Protein AF-A0A7S4HU66-F1 (afdb_monomer_lite)

Radius of gyration: 22.82 Å; chains: 1; bounding box: 42×53×73 Å

Foldseek 3Di:
DAEDEPVVLCVLLPNPDDPDDDDDDDDDDDDDDDDDDDDDDDDDDDDDDPPPPDDPDDPDPVVLVPDLPLLSVLSSVVSLLVVQLVVLVPDDQDPPPPRPARAEEEEEDADDVNLVVSVVVLCVDDPSSVPPVAEDEAEEDPPDDPVRNVVQQDGDDRNHYYYYYYYCVLLDDDQRPRHQEYEYSQKYWDFDQDPVVRDTDTGIDGDDPVSVVSRQVSHQPPHHHYYYD

Sequence (229 aa):
VETRWLEECENMAGGERMDGWNTTFGGPGGGGGRGGGDDEDEFDSDDDDDAAGESAGVELSPRATSRIDDRFITRLVTAIVREQRSRGELSSPSSDGRGRKNGAVLIFLPGKGEIESLARAMYDCPPLMRDRSFVRILKLHSSVSPRDQRQVFLPANPGTIKIVLSTNVAETSVTIPDVSYVIDAGRVKESRYNSSTRIRELVTVWTSRASADQRRGRAGRTGPGVCYR

InterPro domains:
  IPR001650 Helicase, C-terminal domain-like [PF00271] (100-223)
  IPR001650 Helicase, C-terminal domain-like [PS51194] (72-229)
  IPR001650 Helicase, C-terminal domain-like [SM00490] (116-223)
  IPR027417 P-loop containing nucleoside triphosphate hydrolase [G3DSA:3.40.50.300] (61-229)
  IPR027417 P-loop containing nucleoside triphosphate hydrolase [SSF52540] (102-229)

Structure (mmCIF, N/CA/C/O backbone):
data_AF-A0A7S4HU66-F1
#
_entry.id   AF-A0A7S4HU66-F1
#
loop_
_atom_site.group_PDB
_atom_site.id
_atom_site.type_symbol
_atom_site.label_atom_id
_atom_site.label_alt_id
_atom_site.label_comp_id
_atom_site.label_asym_id
_atom_site.label_entity_id
_atom_site.label_seq_id
_atom_site.pdbx_PDB_ins_code
_atom_site.Cartn_x
_atom_site.Cartn_y
_atom_site.Cartn_z
_atom_site.occupancy
_atom_site.B_iso_or_equiv
_atom_site.auth_seq_id
_atom_site.auth_comp_id
_atom_site.auth_asym_id
_atom_site.auth_atom_id
_atom_site.pdbx_PDB_model_num
ATOM 1 N N . VAL A 1 1 ? -16.762 -3.936 -3.738 1.00 76.38 1 VAL A N 1
ATOM 2 C CA . VAL A 1 1 ? -15.704 -2.915 -3.575 1.00 76.38 1 VAL A CA 1
ATOM 3 C C . VAL A 1 1 ? -16.024 -1.765 -4.501 1.00 76.38 1 VAL A C 1
ATOM 5 O O . VAL A 1 1 ? -16.045 -1.981 -5.710 1.00 76.38 1 VAL A O 1
ATOM 8 N N . GLU A 1 2 ? -16.342 -0.606 -3.938 1.00 84.12 2 GLU A N 1
ATOM 9 C CA . GLU A 1 2 ? -16.539 0.638 -4.690 1.00 84.12 2 GLU A CA 1
ATOM 10 C C . GLU A 1 2 ? -15.186 1.088 -5.256 1.00 84.12 2 GLU A C 1
ATOM 12 O O . GLU A 1 2 ? -14.177 0.987 -4.560 1.00 84.12 2 GLU A O 1
ATOM 17 N N . THR A 1 3 ? -15.139 1.512 -6.519 1.00 82.62 3 THR A N 1
ATOM 18 C CA . THR A 1 3 ? -13.910 2.049 -7.127 1.00 82.62 3 THR A CA 1
ATOM 19 C C . THR A 1 3 ? -14.097 3.535 -7.334 1.00 82.62 3 THR A C 1
ATOM 21 O O . THR A 1 3 ? -15.065 3.916 -7.984 1.00 82.62 3 THR A O 1
ATOM 24 N N . ARG A 1 4 ? -13.187 4.332 -6.780 1.00 80.75 4 ARG A N 1
ATOM 25 C CA . ARG A 1 4 ? -13.141 5.778 -6.957 1.00 80.75 4 ARG A CA 1
ATOM 26 C C . ARG A 1 4 ? -11.943 6.151 -7.802 1.00 80.75 4 ARG A C 1
ATOM 28 O O . ARG A 1 4 ? -10.844 5.640 -7.567 1.00 80.75 4 ARG A O 1
ATOM 35 N N . TRP A 1 5 ? -12.178 7.011 -8.778 1.00 77.38 5 TRP A N 1
ATOM 36 C CA . TRP A 1 5 ? -11.158 7.441 -9.728 1.00 77.38 5 TRP A CA 1
ATOM 37 C C . TRP A 1 5 ? -10.527 8.763 -9.294 1.00 77.38 5 TRP A C 1
ATOM 39 O O . TRP A 1 5 ? -11.057 9.464 -8.431 1.00 77.38 5 TRP A O 1
ATOM 49 N N . LEU A 1 6 ? -9.387 9.097 -9.896 1.00 65.50 6 LEU A N 1
ATOM 50 C CA . LEU A 1 6 ? -8.560 10.261 -9.569 1.00 65.50 6 LEU A CA 1
ATOM 51 C C . LEU A 1 6 ? -9.340 11.557 -9.264 1.00 65.50 6 LEU A C 1
ATOM 53 O O . LEU A 1 6 ? -9.063 12.182 -8.247 1.00 65.50 6 LEU A O 1
ATOM 57 N N . GLU A 1 7 ? -10.347 11.924 -10.060 1.00 63.28 7 GLU A N 1
ATOM 58 C CA . GLU A 1 7 ? -11.142 13.150 -9.850 1.00 63.28 7 GLU A CA 1
ATOM 59 C C . GLU A 1 7 ? -11.895 13.151 -8.499 1.00 63.28 7 GLU A C 1
ATOM 61 O O . GLU A 1 7 ? -11.962 14.158 -7.792 1.00 63.28 7 GLU A O 1
ATOM 66 N N . GLU A 1 8 ? -12.426 12.002 -8.077 1.00 59.75 8 GLU A N 1
ATOM 67 C CA . GLU A 1 8 ? -13.088 11.843 -6.776 1.00 59.75 8 GLU A CA 1
ATOM 68 C C . GLU A 1 8 ? -12.069 11.837 -5.627 1.00 59.75 8 GLU A C 1
ATOM 70 O O . GLU A 1 8 ? -12.339 12.347 -4.534 1.00 59.75 8 GLU A O 1
ATOM 75 N N . CYS A 1 9 ? -10.879 11.287 -5.883 1.00 64.44 9 CYS A N 1
ATOM 76 C CA . CYS A 1 9 ? -9.760 11.304 -4.948 1.00 64.44 9 CYS A CA 1
ATOM 77 C C . CYS A 1 9 ? -9.244 12.732 -4.709 1.00 64.44 9 CYS A C 1
ATOM 79 O O . CYS A 1 9 ? -8.965 13.092 -3.566 1.00 64.44 9 CYS A O 1
ATOM 81 N N . GLU A 1 10 ? -9.143 13.555 -5.755 1.00 66.62 10 GLU A N 1
ATOM 82 C CA . GLU A 1 10 ? -8.729 14.963 -5.681 1.00 66.62 10 GLU A CA 1
ATOM 83 C C . GLU A 1 10 ? -9.708 15.798 -4.852 1.00 66.62 10 GLU A C 1
ATOM 85 O O . GLU A 1 10 ? -9.291 16.535 -3.951 1.00 66.62 10 GLU A O 1
ATOM 90 N N . ASN A 1 11 ? -11.011 15.615 -5.078 1.00 66.69 11 ASN A N 1
ATOM 91 C CA . ASN A 1 11 ? -12.054 16.260 -4.284 1.00 66.69 11 ASN A CA 1
ATOM 92 C C . ASN A 1 11 ? -11.942 15.888 -2.797 1.00 66.69 11 ASN A C 1
ATOM 94 O O . ASN A 1 11 ? -11.979 16.762 -1.929 1.00 66.69 11 ASN A O 1
ATOM 98 N N . MET A 1 12 ? -11.717 14.607 -2.489 1.00 62.12 12 MET A N 1
ATOM 99 C CA . MET A 1 12 ? -11.517 14.138 -1.112 1.00 62.12 12 MET A CA 1
ATOM 100 C C . MET A 1 12 ? -10.198 14.637 -0.493 1.00 62.12 12 MET A C 1
ATOM 102 O O . MET A 1 12 ? -10.137 14.914 0.706 1.00 62.12 12 MET A O 1
ATOM 106 N N . ALA A 1 13 ? -9.138 14.771 -1.291 1.00 61.72 13 ALA A N 1
ATOM 107 C CA . ALA A 1 13 ? -7.831 15.243 -0.843 1.00 61.72 13 ALA A CA 1
ATOM 108 C C . ALA A 1 13 ? -7.775 16.769 -0.628 1.00 61.72 13 ALA A C 1
ATOM 110 O O . ALA A 1 13 ? -6.765 17.267 -0.117 1.00 61.72 13 ALA A O 1
ATOM 111 N N . GLY A 1 14 ? -8.830 17.517 -0.976 1.00 57.47 14 GLY A N 1
ATOM 112 C CA . GLY A 1 14 ? -8.943 18.963 -0.766 1.00 57.47 14 GLY A CA 1
ATOM 113 C C . GLY A 1 14 ? -8.709 19.826 -2.011 1.00 57.47 14 GLY A C 1
ATOM 114 O O . GLY A 1 14 ? -8.221 20.942 -1.863 1.00 57.47 14 GLY A O 1
ATOM 115 N N . GLY A 1 15 ? -9.015 19.320 -3.211 1.00 42.84 15 GLY A N 1
ATOM 116 C CA . GLY A 1 15 ? -9.386 20.131 -4.381 1.00 42.84 15 GLY A CA 1
ATOM 117 C C . GLY A 1 15 ? -8.299 20.958 -5.079 1.00 42.84 15 GLY A C 1
ATOM 118 O O . GLY A 1 15 ? -8.638 21.777 -5.930 1.00 42.84 15 GLY A O 1
ATOM 119 N N . GLU A 1 16 ? -7.011 20.779 -4.775 1.00 46.53 16 GLU A N 1
ATOM 120 C CA . GLU A 1 16 ? -5.958 21.374 -5.614 1.00 46.53 16 GLU A CA 1
ATOM 121 C C . GLU A 1 16 ? -5.816 20.529 -6.882 1.00 46.53 16 GLU A C 1
ATOM 123 O O . GLU A 1 16 ? -5.197 19.466 -6.861 1.00 46.53 16 GLU A O 1
ATOM 128 N N . ARG A 1 17 ? -6.445 21.002 -7.962 1.00 42.81 17 ARG A N 1
ATOM 129 C CA . ARG A 1 17 ? -6.346 20.444 -9.312 1.00 42.81 17 ARG A CA 1
ATOM 130 C C . ARG A 1 17 ? -4.868 20.346 -9.693 1.00 42.81 17 ARG A C 1
ATOM 132 O O . ARG A 1 17 ? -4.162 21.353 -9.670 1.00 42.81 17 ARG A O 1
ATOM 139 N N . MET A 1 18 ? -4.390 19.146 -10.005 1.00 46.00 18 MET A N 1
ATOM 140 C CA . MET A 1 18 ? -3.040 18.978 -10.533 1.00 46.00 18 MET A CA 1
ATOM 141 C C . MET A 1 18 ? -3.014 19.417 -11.993 1.00 46.00 18 MET A C 1
ATOM 143 O O . MET A 1 18 ? -3.646 18.797 -12.849 1.00 46.00 18 MET A O 1
ATOM 147 N N . ASP A 1 19 ? -2.260 20.468 -12.299 1.00 37.94 19 ASP A N 1
ATOM 148 C CA . ASP A 1 19 ? -2.010 20.855 -13.683 1.00 37.94 19 ASP A CA 1
ATOM 149 C C . ASP A 1 19 ? -1.308 19.696 -14.422 1.00 37.94 19 ASP A C 1
ATOM 151 O O . ASP A 1 19 ? -0.202 19.291 -14.059 1.00 37.94 19 ASP A O 1
ATOM 155 N N . GLY A 1 20 ? -1.948 19.142 -15.461 1.00 41.50 20 GLY A N 1
ATOM 156 C CA . GLY A 1 20 ? -1.304 18.227 -16.418 1.00 41.50 20 GLY A CA 1
ATOM 157 C C . GLY A 1 20 ? -1.858 16.802 -16.538 1.00 41.50 20 GLY A C 1
ATOM 158 O O . GLY A 1 20 ? -1.340 16.035 -17.351 1.00 41.50 20 GLY A O 1
ATOM 159 N N . TRP A 1 21 ? -2.911 16.429 -15.808 1.00 37.94 21 TRP A N 1
ATOM 160 C CA . TRP A 1 21 ? -3.588 15.138 -15.993 1.00 37.94 21 TRP A CA 1
ATOM 161 C C . TRP A 1 21 ? -4.789 15.296 -16.930 1.00 37.94 21 TRP A C 1
ATOM 163 O O . TRP A 1 21 ? -5.890 15.617 -16.498 1.00 37.94 21 TRP A O 1
ATOM 173 N N . ASN A 1 22 ? -4.583 15.104 -18.237 1.00 33.19 22 ASN A N 1
ATOM 174 C CA . ASN A 1 22 ? -5.695 15.098 -19.188 1.00 33.19 22 ASN A CA 1
ATOM 175 C C . ASN A 1 22 ? -6.375 13.720 -19.166 1.00 33.19 22 ASN A C 1
ATOM 177 O O . ASN A 1 22 ? -5.795 12.719 -19.595 1.00 33.19 22 ASN A O 1
ATOM 181 N N . THR A 1 23 ? -7.602 13.672 -18.653 1.00 37.62 23 THR A N 1
ATOM 182 C CA . THR A 1 23 ? -8.505 12.526 -18.734 1.00 37.62 23 THR A CA 1
ATOM 183 C C . THR A 1 23 ? -8.984 12.376 -20.174 1.00 37.62 23 THR A C 1
ATOM 185 O O . THR A 1 23 ? -9.879 13.067 -20.651 1.00 37.62 23 THR A O 1
ATOM 188 N N . THR A 1 24 ? -8.374 11.469 -20.931 1.00 32.47 24 THR A N 1
ATOM 189 C CA . THR A 1 24 ? -8.970 11.025 -22.195 1.00 32.47 24 THR A CA 1
ATOM 190 C C . THR A 1 24 ? -8.759 9.531 -22.360 1.00 32.47 24 THR A C 1
ATOM 192 O O . THR A 1 24 ? -7.810 9.078 -22.987 1.00 32.47 24 THR A O 1
ATOM 195 N N . PHE A 1 25 ? -9.677 8.756 -21.786 1.00 33.03 25 PHE A N 1
ATOM 196 C CA . PHE A 1 25 ? -9.948 7.395 -22.234 1.00 33.03 25 PHE A CA 1
ATOM 197 C C . PHE A 1 25 ? -11.398 7.341 -22.711 1.00 33.03 25 PHE A C 1
ATOM 199 O O . PHE A 1 25 ? -12.317 7.055 -21.948 1.00 33.03 25 PHE A O 1
ATOM 206 N N . GLY A 1 26 ? -11.590 7.653 -23.994 1.00 32.22 26 GLY A N 1
ATOM 207 C CA . GLY A 1 26 ? -12.759 7.202 -24.737 1.00 32.22 26 GLY A CA 1
ATOM 208 C C . GLY A 1 26 ? -12.614 5.702 -24.989 1.00 32.22 26 GLY A C 1
ATOM 209 O O . GLY A 1 26 ? -11.608 5.262 -25.543 1.00 32.22 26 GLY A O 1
ATOM 210 N N . GLY A 1 27 ? -13.582 4.910 -24.532 1.00 30.94 27 GLY A N 1
ATOM 211 C CA . GLY A 1 27 ? -13.667 3.492 -24.883 1.00 30.94 27 GLY A CA 1
ATOM 212 C C . GLY A 1 27 ? -14.009 3.314 -26.369 1.00 30.94 27 GLY A C 1
ATOM 213 O O . GLY A 1 27 ? -14.704 4.163 -26.931 1.00 30.94 27 GLY A O 1
ATOM 214 N N . PRO A 1 28 ? -13.562 2.232 -27.027 1.00 37.94 28 PRO A N 1
ATOM 215 C CA . PRO A 1 28 ? -13.967 1.962 -28.397 1.00 37.94 28 PRO A CA 1
ATOM 216 C C . PRO A 1 28 ? -15.421 1.469 -28.408 1.00 37.94 28 PRO A C 1
ATOM 218 O O . PRO A 1 28 ? -15.745 0.409 -27.871 1.00 37.94 28 PRO A O 1
ATOM 221 N N . GLY A 1 29 ? -16.299 2.279 -29.003 1.00 32.03 29 GLY A N 1
ATOM 222 C CA . GLY A 1 29 ? -17.649 1.885 -29.387 1.00 32.03 29 GLY A CA 1
ATOM 223 C C . GLY A 1 29 ? -17.605 0.850 -30.511 1.00 32.03 29 GLY A C 1
ATOM 224 O O . GLY A 1 29 ? -16.803 0.956 -31.436 1.00 32.03 29 GLY A O 1
ATOM 225 N N . GLY A 1 30 ? -18.454 -0.169 -30.391 1.00 32.72 30 GLY A N 1
ATOM 226 C CA . GLY A 1 30 ? -18.578 -1.250 -31.359 1.00 32.72 30 GLY A CA 1
ATOM 227 C C . GLY A 1 30 ? -19.231 -0.823 -32.675 1.00 32.72 30 GLY A C 1
ATOM 228 O O . GLY A 1 30 ? -20.092 0.053 -32.713 1.00 32.72 30 GLY A O 1
ATOM 229 N N . GLY A 1 31 ? -18.848 -1.516 -33.743 1.00 30.42 31 GLY A N 1
ATOM 230 C CA . GLY A 1 31 ? -19.496 -1.504 -35.051 1.00 30.42 31 GLY A CA 1
ATOM 231 C C . GLY A 1 31 ? -19.147 -2.802 -35.777 1.00 30.42 31 GLY A C 1
ATOM 232 O O . GLY A 1 31 ? -17.973 -3.134 -35.903 1.00 30.42 31 GLY A O 1
ATOM 233 N N . GLY A 1 32 ? -20.167 -3.579 -36.147 1.00 29.69 32 GLY A N 1
ATOM 234 C CA . GLY A 1 32 ? -20.033 -4.926 -36.705 1.00 29.69 32 GLY A CA 1
ATOM 235 C C . GLY A 1 32 ? -19.702 -4.989 -38.200 1.00 29.69 32 GLY A C 1
ATOM 236 O O . GLY A 1 32 ? -19.725 -3.986 -38.906 1.00 29.69 32 GLY A O 1
ATOM 237 N N . GLY A 1 33 ? -19.471 -6.212 -38.682 1.00 30.08 33 GLY A N 1
ATOM 238 C CA . GLY A 1 33 ? -19.341 -6.544 -40.102 1.00 30.08 33 GLY A CA 1
ATOM 239 C C . GLY A 1 33 ? -19.201 -8.055 -40.308 1.00 30.08 33 GLY A C 1
ATOM 240 O O . GLY A 1 33 ? -18.358 -8.686 -39.686 1.00 30.08 33 GLY A O 1
ATOM 241 N N . ARG A 1 34 ? -20.086 -8.623 -41.132 1.00 33.09 34 ARG A N 1
ATOM 242 C CA . ARG A 1 34 ? -20.219 -10.042 -41.514 1.00 33.09 34 ARG A CA 1
ATOM 243 C C . ARG A 1 34 ? -19.191 -10.453 -42.583 1.00 33.09 34 ARG A C 1
ATOM 245 O O . ARG A 1 34 ? -18.781 -9.598 -43.358 1.00 33.09 34 ARG A O 1
ATOM 252 N N . GLY A 1 35 ? -18.960 -11.760 -42.748 1.00 30.89 35 GLY A N 1
ATOM 253 C CA . GLY A 1 35 ? -18.479 -12.352 -44.008 1.00 30.89 35 GLY A CA 1
ATOM 254 C C . GLY A 1 35 ? -17.891 -13.751 -43.822 1.00 30.89 35 GLY A C 1
ATOM 255 O O . GLY A 1 35 ? -16.890 -13.879 -43.133 1.00 30.89 35 GLY A O 1
ATOM 256 N N . GLY A 1 36 ? -18.543 -14.774 -44.383 1.00 30.19 36 GLY A N 1
ATOM 257 C CA . GLY A 1 36 ? -18.084 -16.168 -44.384 1.00 30.19 36 GLY A CA 1
ATOM 258 C C . GLY A 1 36 ? -17.264 -16.543 -45.621 1.00 30.19 36 GLY A C 1
ATOM 259 O O . GLY A 1 36 ? -17.095 -15.721 -46.521 1.00 30.19 36 GLY A O 1
ATOM 260 N N . GLY A 1 37 ? -16.817 -17.799 -45.651 1.00 31.88 37 GLY A N 1
ATOM 261 C CA . GLY A 1 37 ? -16.158 -18.455 -46.780 1.00 31.88 37 GLY A CA 1
ATOM 262 C C . GLY A 1 37 ? -15.346 -19.656 -46.300 1.00 31.88 37 GLY A C 1
ATOM 263 O O . GLY A 1 37 ? -14.318 -19.464 -45.657 1.00 31.88 37 GLY A O 1
ATOM 264 N N . ASP A 1 38 ? -15.867 -20.852 -46.566 1.00 36.72 38 ASP A N 1
ATOM 265 C CA . ASP A 1 38 ? -15.193 -22.148 -46.453 1.00 36.72 38 ASP A CA 1
ATOM 266 C C . ASP A 1 38 ? -14.157 -22.302 -47.580 1.00 36.72 38 ASP A C 1
ATOM 268 O O . ASP A 1 38 ? -14.406 -21.797 -48.671 1.00 36.72 38 ASP A O 1
ATOM 272 N N . ASP A 1 39 ? -13.050 -23.007 -47.326 1.00 37.75 39 ASP A N 1
ATOM 273 C CA . ASP A 1 39 ? -12.338 -23.857 -48.297 1.00 37.75 39 ASP A CA 1
ATOM 274 C C . ASP A 1 39 ? -11.367 -24.781 -47.530 1.00 37.75 39 ASP A C 1
ATOM 276 O O . ASP A 1 39 ? -10.699 -24.363 -46.579 1.00 37.75 39 ASP A O 1
ATOM 280 N N . GLU A 1 40 ? -11.378 -26.057 -47.915 1.00 41.78 40 GLU A N 1
ATOM 281 C CA . GLU A 1 40 ? -10.676 -27.198 -47.315 1.00 41.78 40 GLU A CA 1
ATOM 282 C C . GLU A 1 40 ? -9.279 -27.441 -47.937 1.00 41.78 40 GLU A C 1
ATOM 284 O O . GLU A 1 40 ? -8.963 -26.919 -49.006 1.00 41.78 40 GLU A O 1
ATOM 289 N N . ASP A 1 41 ? -8.525 -28.315 -47.252 1.00 35.06 41 ASP A N 1
ATOM 290 C CA . ASP A 1 41 ? -7.368 -29.129 -47.683 1.00 35.06 41 ASP A CA 1
ATOM 291 C C . ASP A 1 41 ? -6.024 -28.429 -47.977 1.00 35.06 41 ASP A C 1
ATOM 293 O O . ASP A 1 41 ? -5.967 -27.324 -48.500 1.00 35.06 41 ASP A O 1
ATOM 297 N N . GLU A 1 42 ? -4.831 -29.004 -47.811 1.00 41.00 42 GLU A N 1
ATOM 298 C CA . GLU A 1 42 ? -4.194 -30.127 -47.092 1.00 41.00 42 GLU A CA 1
ATOM 299 C C . GLU A 1 42 ? -2.734 -30.084 -47.633 1.00 41.00 42 GLU A C 1
ATOM 301 O O . GLU A 1 42 ? -2.580 -29.932 -48.844 1.00 41.00 42 GLU A O 1
ATOM 306 N N . PHE A 1 43 ? -1.680 -30.106 -46.793 1.00 31.30 43 PHE A N 1
ATOM 307 C CA . PHE A 1 43 ? -0.427 -30.902 -46.933 1.00 31.30 43 PHE A CA 1
ATOM 308 C C . PHE A 1 43 ? 0.752 -30.390 -46.066 1.00 31.30 43 PHE A C 1
ATOM 310 O O . PHE A 1 43 ? 0.970 -29.188 -45.918 1.00 31.30 43 PHE A O 1
ATOM 317 N N . ASP A 1 44 ? 1.511 -31.359 -45.543 1.00 38.25 44 ASP A N 1
ATOM 318 C CA . ASP A 1 44 ? 2.717 -31.310 -44.697 1.00 38.25 44 ASP A CA 1
ATOM 319 C C . ASP A 1 44 ? 3.924 -30.543 -45.272 1.00 38.25 44 ASP A C 1
ATOM 321 O O . ASP A 1 44 ? 4.207 -30.650 -46.464 1.00 38.25 44 ASP A O 1
ATOM 325 N N . SER A 1 45 ? 4.729 -29.928 -44.388 1.00 37.72 45 SER A N 1
ATOM 326 C CA . SER A 1 45 ? 6.115 -30.365 -44.091 1.00 37.72 45 SER A CA 1
ATOM 327 C C . SER A 1 45 ? 6.859 -29.375 -43.183 1.00 37.72 45 SER A C 1
ATOM 329 O O . SER A 1 45 ? 6.758 -28.163 -43.368 1.00 37.72 45 SER A O 1
ATOM 331 N N . ASP A 1 46 ? 7.621 -29.928 -42.238 1.00 44.19 46 ASP A N 1
ATOM 332 C CA . ASP A 1 46 ? 8.573 -29.267 -41.339 1.00 44.19 46 ASP A CA 1
ATOM 333 C C . ASP A 1 46 ? 9.532 -28.299 -42.058 1.00 44.19 46 ASP A C 1
ATOM 335 O O . ASP A 1 46 ? 10.071 -28.651 -43.103 1.00 44.19 46 ASP A O 1
ATOM 339 N N . ASP A 1 47 ? 9.795 -27.132 -41.457 1.00 40.75 47 ASP A N 1
ATOM 340 C CA . ASP A 1 47 ? 11.137 -26.536 -41.388 1.00 40.75 47 ASP A CA 1
ATOM 341 C C . ASP A 1 47 ? 11.164 -25.372 -40.374 1.00 40.75 47 ASP A C 1
ATOM 343 O O . ASP A 1 47 ? 10.303 -24.488 -40.358 1.00 40.75 47 ASP A O 1
ATOM 347 N N . ASP A 1 48 ? 12.164 -25.431 -39.492 1.00 48.38 48 ASP A N 1
ATOM 348 C CA . ASP A 1 48 ? 12.551 -24.412 -38.520 1.00 48.38 48 ASP A CA 1
ATOM 349 C C . ASP A 1 48 ? 12.894 -23.085 -39.216 1.00 48.38 48 ASP A C 1
ATOM 351 O O . ASP A 1 48 ? 13.802 -23.045 -40.040 1.00 48.38 48 ASP A O 1
ATOM 355 N N . ASP A 1 49 ? 12.257 -21.981 -38.815 1.00 39.47 49 ASP A N 1
ATOM 356 C CA . ASP A 1 49 ? 12.858 -20.646 -38.918 1.00 39.47 49 ASP A CA 1
ATOM 357 C C . ASP A 1 49 ? 12.189 -19.674 -37.929 1.00 39.47 49 ASP A C 1
ATOM 359 O O . ASP A 1 49 ? 11.124 -19.093 -38.163 1.00 39.47 49 ASP A O 1
ATOM 363 N N . ASP A 1 50 ? 12.850 -19.495 -36.781 1.00 39.34 50 ASP A N 1
ATOM 364 C CA . ASP A 1 50 ? 12.587 -18.447 -35.793 1.00 39.34 50 ASP A CA 1
ATOM 365 C C . ASP A 1 50 ? 12.828 -17.060 -36.423 1.00 39.34 50 ASP A C 1
ATOM 367 O O . ASP A 1 50 ? 13.885 -16.437 -36.277 1.00 39.34 50 ASP A O 1
ATOM 371 N N . ALA A 1 51 ? 11.816 -16.536 -37.115 1.00 34.81 51 ALA A N 1
ATOM 372 C CA . ALA A 1 51 ? 11.778 -15.156 -37.582 1.00 34.81 51 ALA A CA 1
ATOM 373 C C . ALA A 1 51 ? 11.556 -14.202 -36.393 1.00 34.81 51 ALA A C 1
ATOM 375 O O . ALA A 1 51 ? 10.455 -13.711 -36.126 1.00 34.81 51 ALA A O 1
ATOM 376 N N . ALA A 1 52 ? 12.635 -13.931 -35.658 1.00 36.50 52 ALA A N 1
ATOM 377 C CA . ALA A 1 52 ? 12.712 -12.885 -34.651 1.00 36.50 52 ALA A CA 1
ATOM 378 C C . ALA A 1 52 ? 12.551 -11.505 -35.313 1.00 36.50 52 ALA A C 1
ATOM 380 O O . ALA A 1 52 ? 13.518 -10.887 -35.758 1.00 36.50 52 ALA A O 1
ATOM 381 N N . GLY A 1 53 ? 11.311 -11.017 -35.370 1.00 33.03 53 GLY A N 1
ATOM 382 C CA . GLY A 1 53 ? 11.001 -9.647 -35.762 1.00 33.03 53 GLY A CA 1
ATOM 383 C C . GLY A 1 53 ? 11.755 -8.640 -34.890 1.00 33.03 53 GLY A C 1
ATOM 384 O O . GLY A 1 53 ? 11.674 -8.666 -33.659 1.00 33.03 53 GLY A O 1
ATOM 385 N N . GLU A 1 54 ? 12.498 -7.750 -35.545 1.00 42.03 54 GLU A N 1
ATOM 386 C CA . GLU A 1 54 ? 13.225 -6.640 -34.938 1.00 42.03 54 GLU A CA 1
ATOM 387 C C . GLU A 1 54 ? 12.284 -5.751 -34.110 1.00 42.03 54 GLU A C 1
ATOM 389 O O . GLU A 1 54 ? 11.473 -4.998 -34.648 1.00 42.03 54 GLU A O 1
ATOM 394 N N . SER A 1 55 ? 12.422 -5.771 -32.783 1.00 35.47 55 SER A N 1
ATOM 395 C CA . SER A 1 55 ? 11.911 -4.693 -31.936 1.00 35.47 55 SER A CA 1
ATOM 396 C C . SER A 1 55 ? 13.089 -3.892 -31.398 1.00 35.47 55 SER A C 1
ATOM 398 O O . SER A 1 55 ? 13.787 -4.325 -30.476 1.00 35.47 55 SER A O 1
ATOM 400 N N . ALA A 1 56 ? 13.311 -2.729 -32.011 1.00 34.94 56 ALA A N 1
ATOM 401 C CA . ALA A 1 56 ? 14.237 -1.699 -31.565 1.00 34.94 56 ALA A CA 1
ATOM 402 C C . ALA A 1 56 ? 14.154 -1.490 -30.042 1.00 34.94 56 ALA A C 1
ATOM 404 O O . ALA A 1 56 ? 13.068 -1.503 -29.461 1.00 34.94 56 ALA A O 1
ATOM 405 N N . GLY A 1 57 ? 15.311 -1.298 -29.401 1.00 38.53 57 GLY A N 1
ATOM 406 C CA . GLY A 1 57 ? 15.399 -1.035 -27.966 1.00 38.53 57 GLY A CA 1
ATOM 407 C C . GLY A 1 57 ? 14.523 0.157 -27.593 1.00 38.53 57 GLY A C 1
ATOM 408 O O . GLY A 1 57 ? 14.803 1.285 -27.991 1.00 38.53 57 GLY A O 1
ATOM 409 N N . VAL A 1 58 ? 13.442 -0.100 -26.857 1.00 40.03 58 VAL A N 1
ATOM 410 C CA . VAL A 1 58 ? 12.525 0.954 -26.428 1.00 40.03 58 VAL A CA 1
ATOM 411 C C . VAL A 1 58 ? 13.150 1.656 -25.231 1.00 40.03 58 VAL A C 1
ATOM 413 O O . VAL A 1 58 ? 13.002 1.223 -24.091 1.00 40.03 58 VAL A O 1
ATOM 416 N N . GLU A 1 59 ? 13.843 2.759 -25.497 1.00 37.31 59 GLU A N 1
ATOM 417 C CA . GLU A 1 59 ? 14.164 3.746 -24.475 1.00 37.31 59 GLU A CA 1
ATOM 418 C C . GLU A 1 59 ? 12.846 4.195 -23.821 1.00 37.31 59 GLU A C 1
ATOM 420 O O . GLU A 1 59 ? 11.915 4.662 -24.489 1.00 37.31 59 GLU A O 1
ATOM 425 N N . LEU A 1 60 ? 12.713 3.962 -22.512 1.00 42.16 60 LEU A N 1
ATOM 426 C CA . LEU A 1 60 ? 11.486 4.284 -21.792 1.00 42.16 60 LEU A CA 1
ATOM 427 C C . LEU A 1 60 ? 11.193 5.777 -21.921 1.00 42.16 60 LEU A C 1
ATOM 429 O O . LEU A 1 60 ? 11.984 6.617 -21.494 1.00 42.16 60 LEU A O 1
ATOM 433 N N . SER A 1 61 ? 10.014 6.108 -22.452 1.00 36.09 61 SER A N 1
ATOM 434 C CA . SER A 1 61 ? 9.597 7.506 -22.539 1.00 36.09 61 SER A CA 1
ATOM 435 C C . SER A 1 61 ? 9.615 8.165 -21.145 1.00 36.09 61 SER A C 1
ATOM 437 O O . SER A 1 61 ? 9.215 7.524 -20.164 1.00 36.09 61 SER A O 1
ATOM 439 N N . PRO A 1 62 ? 9.943 9.465 -21.041 1.00 37.84 62 PRO A N 1
ATOM 440 C CA . PRO A 1 62 ? 9.873 10.238 -19.793 1.00 37.84 62 PRO A CA 1
ATOM 441 C C . PRO A 1 62 ? 8.521 10.154 -19.044 1.00 37.84 62 PRO A C 1
ATOM 443 O O . PRO A 1 62 ? 8.419 10.505 -17.866 1.00 37.84 62 PRO A O 1
ATOM 446 N N . ARG A 1 63 ? 7.466 9.661 -19.710 1.00 40.25 63 ARG A N 1
ATOM 447 C CA . ARG A 1 63 ? 6.120 9.425 -19.167 1.00 40.25 63 ARG A CA 1
ATOM 448 C C . ARG A 1 63 ? 5.978 8.097 -18.409 1.00 40.25 63 ARG A C 1
ATOM 450 O O . ARG A 1 63 ? 5.182 8.038 -17.475 1.00 40.25 63 ARG A O 1
ATOM 457 N N . ALA A 1 64 ? 6.762 7.064 -18.732 1.00 38.22 64 ALA A N 1
ATOM 458 C CA . ALA A 1 64 ? 6.850 5.832 -17.931 1.00 38.22 64 ALA A CA 1
ATOM 459 C C . ALA A 1 64 ? 7.551 6.080 -16.577 1.00 38.22 64 ALA A C 1
ATOM 461 O O . ALA A 1 64 ? 7.314 5.376 -15.595 1.00 38.22 64 ALA A O 1
ATOM 462 N N . THR A 1 65 ? 8.359 7.141 -16.518 1.00 45.19 65 THR A N 1
ATOM 463 C CA . THR A 1 65 ? 9.045 7.661 -15.329 1.00 45.19 65 THR A CA 1
ATOM 464 C C . THR A 1 65 ? 8.298 8.786 -14.613 1.00 45.19 65 THR A C 1
ATOM 466 O O . THR A 1 65 ? 8.870 9.374 -13.694 1.00 45.19 65 THR A O 1
ATOM 469 N N . SER A 1 66 ? 7.052 9.121 -14.996 1.00 55.34 66 SER A N 1
ATOM 470 C CA . SER A 1 66 ? 6.288 10.138 -14.256 1.00 55.34 66 SER A CA 1
ATOM 471 C C . SER A 1 66 ? 6.283 9.734 -12.780 1.00 55.34 66 SER A C 1
ATOM 473 O O . SER A 1 66 ? 5.940 8.600 -12.443 1.00 55.34 66 SER A O 1
ATOM 475 N N . ARG A 1 67 ? 6.758 10.606 -11.889 1.00 67.00 67 ARG A N 1
ATOM 476 C CA . ARG A 1 67 ? 6.861 10.252 -10.471 1.00 67.00 67 ARG A CA 1
ATOM 477 C C . ARG A 1 67 ? 5.467 9.968 -9.926 1.00 67.00 67 ARG A C 1
ATOM 479 O O . ARG A 1 67 ? 4.504 10.638 -10.290 1.00 67.00 67 ARG A O 1
ATOM 486 N N . ILE A 1 68 ? 5.370 8.947 -9.083 1.00 81.50 68 ILE A N 1
ATOM 487 C CA . ILE A 1 68 ? 4.209 8.795 -8.211 1.00 81.50 68 ILE A CA 1
ATOM 488 C C . ILE A 1 68 ? 4.185 10.021 -7.301 1.00 81.50 68 ILE A C 1
ATOM 490 O O . ILE A 1 68 ? 5.222 10.397 -6.753 1.00 81.50 68 ILE A O 1
ATOM 494 N N . ASP A 1 69 ? 3.028 10.669 -7.189 1.00 85.25 69 ASP A N 1
ATOM 495 C CA . ASP A 1 69 ? 2.896 11.854 -6.353 1.00 85.25 69 ASP A CA 1
ATOM 496 C C . ASP A 1 69 ? 2.676 11.452 -4.888 1.00 85.25 69 ASP A C 1
ATOM 498 O O . ASP A 1 69 ? 1.559 11.187 -4.430 1.00 85.25 69 ASP A O 1
ATOM 502 N N . ASP A 1 70 ? 3.779 11.410 -4.142 1.00 87.94 70 ASP A N 1
ATOM 503 C CA . ASP A 1 70 ? 3.768 11.077 -2.719 1.00 87.94 70 ASP A CA 1
ATOM 504 C C . ASP A 1 70 ? 2.942 12.076 -1.894 1.00 87.94 70 ASP A C 1
ATOM 506 O O . ASP A 1 70 ? 2.340 11.694 -0.884 1.00 87.94 70 ASP A O 1
ATOM 510 N N . ARG A 1 71 ? 2.872 13.352 -2.307 1.00 85.62 71 ARG A N 1
ATOM 511 C CA . ARG A 1 71 ? 2.113 14.393 -1.598 1.00 85.62 71 ARG A CA 1
ATOM 512 C C . ARG A 1 71 ? 0.618 14.132 -1.733 1.00 85.62 71 ARG A C 1
ATOM 514 O O . ARG A 1 71 ? -0.102 14.207 -0.735 1.00 85.62 71 ARG A O 1
ATOM 521 N N . PHE A 1 72 ? 0.158 13.787 -2.929 1.00 86.06 72 PHE A N 1
ATOM 522 C CA . PHE A 1 72 ? -1.229 13.415 -3.177 1.00 86.06 72 PHE A CA 1
ATOM 523 C C . PHE A 1 72 ? -1.634 12.164 -2.407 1.00 86.06 72 PHE A C 1
ATOM 525 O O . PHE A 1 72 ? -2.606 12.207 -1.651 1.00 86.06 72 PHE A O 1
ATOM 532 N N . ILE A 1 73 ? -0.853 11.083 -2.509 1.00 90.12 73 ILE A N 1
ATOM 533 C CA . ILE A 1 73 ? -1.157 9.848 -1.776 1.00 90.12 73 ILE A CA 1
ATOM 534 C C . ILE A 1 73 ? -1.171 10.122 -0.266 1.00 90.12 73 ILE A C 1
ATOM 536 O O . ILE A 1 73 ? -2.078 9.674 0.434 1.00 90.12 73 ILE A O 1
ATOM 540 N N . THR A 1 74 ? -0.235 10.921 0.251 1.00 90.69 74 THR A N 1
ATOM 541 C CA . THR A 1 74 ? -0.214 11.302 1.673 1.00 90.69 74 THR A CA 1
ATOM 542 C C . THR A 1 74 ? -1.472 12.074 2.086 1.00 90.69 74 THR A C 1
ATOM 544 O O . THR A 1 74 ? -2.036 11.790 3.148 1.00 90.69 74 THR A O 1
ATOM 547 N N . ARG A 1 75 ? -1.960 13.015 1.264 1.00 88.62 75 ARG A N 1
ATOM 548 C CA . ARG A 1 75 ? -3.218 13.744 1.521 1.00 88.62 75 ARG A CA 1
ATOM 549 C C . ARG A 1 75 ? -4.424 12.810 1.516 1.00 88.62 75 ARG A C 1
ATOM 551 O O . ARG A 1 75 ? -5.220 12.870 2.451 1.00 88.62 75 ARG A O 1
ATOM 558 N N . LEU A 1 76 ? -4.523 11.928 0.522 1.00 89.50 76 LEU A N 1
ATOM 559 C CA . LEU A 1 76 ? -5.611 10.956 0.407 1.00 89.50 76 LEU A CA 1
ATOM 560 C C . LEU A 1 76 ? -5.656 10.023 1.623 1.00 89.50 76 LEU A C 1
ATOM 562 O O . LEU A 1 76 ? -6.694 9.867 2.261 1.00 89.50 76 LEU A O 1
ATOM 566 N N . VAL A 1 77 ? -4.511 9.463 2.015 1.00 91.69 77 VAL A N 1
ATOM 567 C CA . VAL A 1 77 ? -4.426 8.593 3.196 1.00 91.69 77 VAL A CA 1
ATOM 568 C C . VAL A 1 77 ? -4.750 9.376 4.466 1.00 91.69 77 VAL A C 1
ATOM 570 O O . VAL A 1 77 ? -5.453 8.864 5.333 1.00 91.69 77 VAL A O 1
ATOM 573 N N . THR A 1 78 ? -4.313 10.634 4.575 1.00 89.81 78 THR A N 1
ATOM 574 C CA . THR A 1 78 ? -4.670 11.495 5.714 1.00 89.81 78 THR A CA 1
ATOM 575 C C . THR A 1 78 ? -6.181 11.709 5.795 1.00 89.81 78 THR A C 1
ATOM 577 O O . THR A 1 78 ? -6.738 11.652 6.891 1.00 89.81 78 THR A O 1
ATOM 580 N N . ALA A 1 79 ? -6.854 11.937 4.664 1.00 88.56 79 ALA A N 1
ATOM 581 C CA . ALA A 1 79 ? -8.306 12.089 4.615 1.00 88.56 79 ALA A CA 1
ATOM 582 C C . ALA A 1 79 ? -9.018 10.811 5.087 1.00 88.56 79 ALA A C 1
ATOM 584 O O . ALA A 1 79 ? -9.868 10.886 5.975 1.00 88.56 79 ALA A O 1
ATOM 585 N N . ILE A 1 80 ? -8.587 9.641 4.601 1.00 89.44 80 ILE A N 1
ATOM 586 C CA . ILE A 1 80 ? -9.110 8.334 5.034 1.00 89.44 80 ILE A CA 1
ATOM 587 C C . ILE A 1 80 ? -8.923 8.143 6.548 1.00 89.44 80 ILE A C 1
ATOM 589 O O . ILE A 1 80 ? -9.852 7.752 7.250 1.00 89.44 80 ILE A O 1
ATOM 593 N N . VAL A 1 81 ? -7.732 8.439 7.077 1.00 89.12 81 VAL A N 1
ATOM 594 C CA . VAL A 1 81 ? -7.421 8.295 8.511 1.00 89.12 81 VAL A CA 1
ATOM 595 C C . VAL A 1 81 ? -8.278 9.239 9.364 1.00 89.12 81 VAL A C 1
ATOM 597 O O . VAL A 1 81 ? -8.778 8.831 10.413 1.00 89.12 81 VAL A O 1
ATOM 600 N N . ARG A 1 82 ? -8.493 10.485 8.918 1.00 87.31 82 ARG A N 1
ATOM 601 C CA . ARG A 1 82 ? -9.369 11.460 9.595 1.00 87.31 82 ARG A CA 1
ATOM 602 C C . ARG A 1 82 ? -10.822 11.002 9.627 1.00 87.31 82 ARG A C 1
ATOM 604 O O . ARG A 1 82 ? -11.454 11.081 10.675 1.00 87.31 82 ARG A O 1
ATOM 611 N N . GLU A 1 83 ? -11.329 10.506 8.503 1.00 85.06 83 GLU A N 1
ATOM 612 C CA . GLU A 1 83 ? -12.694 9.993 8.400 1.00 85.06 83 GLU A CA 1
ATOM 613 C C . GLU A 1 83 ? -12.911 8.773 9.306 1.00 85.06 83 GLU A C 1
ATOM 615 O O . GLU A 1 83 ? -13.925 8.665 9.992 1.00 85.06 83 GLU A O 1
ATOM 620 N N . GLN A 1 84 ? -11.947 7.853 9.353 1.00 84.88 84 GLN A N 1
ATOM 621 C CA . GLN A 1 84 ? -12.032 6.699 10.245 1.00 84.88 84 GLN A CA 1
ATOM 622 C C . GLN A 1 84 ? -11.996 7.105 11.721 1.00 84.88 84 GLN A C 1
ATOM 624 O O . GLN A 1 84 ? -12.751 6.556 12.523 1.00 84.88 84 GLN A O 1
ATOM 629 N N . ARG A 1 85 ? -11.169 8.096 12.079 1.00 82.62 85 ARG A N 1
ATOM 630 C CA . ARG A 1 85 ? -11.107 8.626 13.444 1.00 82.62 85 ARG A CA 1
ATOM 631 C C . ARG A 1 85 ? -12.442 9.229 13.886 1.00 82.62 85 ARG A C 1
ATOM 633 O O . ARG A 1 85 ? -12.927 8.874 14.955 1.00 82.62 85 ARG A O 1
ATOM 640 N N . SER A 1 86 ? -13.066 10.068 13.056 1.00 79.88 86 SER A N 1
ATOM 641 C CA . SER A 1 86 ? -14.358 10.684 13.394 1.00 79.88 86 SER A CA 1
ATOM 642 C C . SER A 1 86 ? -15.490 9.655 13.492 1.00 79.88 86 SER A C 1
ATOM 644 O O . SER A 1 86 ? -16.323 9.736 14.392 1.00 79.88 86 SER A O 1
ATOM 646 N N . ARG A 1 87 ? -15.493 8.636 12.619 1.00 76.94 87 ARG A N 1
ATOM 647 C CA . ARG A 1 87 ? -16.440 7.509 12.694 1.00 76.94 87 ARG A CA 1
ATOM 648 C C . ARG A 1 87 ? -16.248 6.668 13.961 1.00 76.94 87 ARG A C 1
ATOM 650 O O . ARG A 1 87 ? -17.235 6.185 14.509 1.00 76.94 87 ARG A O 1
ATOM 657 N N . GLY A 1 88 ? -15.003 6.484 14.407 1.00 66.31 88 GLY A N 1
ATOM 658 C CA . GLY A 1 88 ? -14.667 5.750 15.629 1.00 66.31 88 GLY A CA 1
ATOM 659 C C . GLY A 1 88 ? -15.065 6.488 16.910 1.00 66.31 88 GLY A C 1
ATOM 660 O O . GLY A 1 88 ? -15.581 5.861 17.831 1.00 66.31 88 GLY A O 1
ATOM 661 N N . GLU A 1 89 ? -14.894 7.813 16.950 1.00 57.12 89 GLU A N 1
ATOM 662 C CA . GLU A 1 89 ? -15.273 8.668 18.090 1.00 57.12 89 GLU A CA 1
AT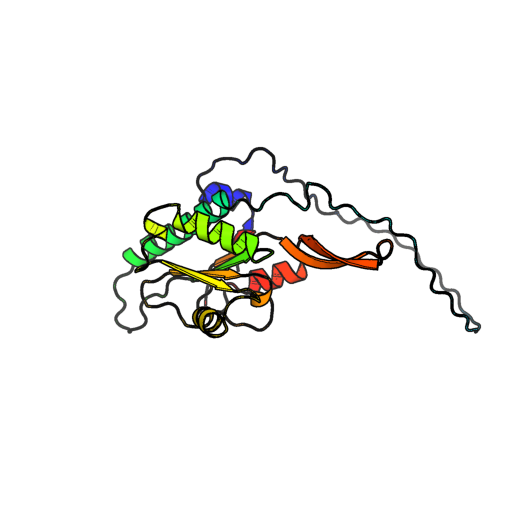OM 663 C C . GLU A 1 89 ? -16.804 8.788 18.261 1.00 57.12 89 GLU A C 1
ATOM 665 O O . GLU A 1 89 ? -17.290 8.907 19.383 1.00 57.12 89 GLU A O 1
ATOM 670 N N . LEU A 1 90 ? -17.581 8.696 17.172 1.00 51.44 90 LEU A N 1
ATOM 671 C CA . LEU A 1 90 ? -19.051 8.772 17.206 1.00 51.44 90 LEU A CA 1
ATOM 672 C C . LEU A 1 90 ? -19.729 7.462 17.658 1.00 51.44 90 LEU A C 1
ATOM 674 O O . LEU A 1 90 ? -20.913 7.451 17.993 1.00 51.44 90 LEU A O 1
ATOM 678 N N . SER A 1 91 ? -19.005 6.340 17.656 1.00 50.78 91 SER A N 1
ATOM 679 C CA . SER A 1 91 ? -19.537 5.048 18.092 1.00 50.78 91 SER A CA 1
ATOM 680 C C . SER A 1 91 ? -19.206 4.781 19.558 1.00 50.78 91 SER A C 1
ATOM 682 O O . SER A 1 91 ? -18.042 4.614 19.913 1.00 50.78 91 SER A O 1
ATOM 684 N N . SER A 1 92 ? -20.232 4.695 20.407 1.00 50.50 92 SER A N 1
ATOM 685 C CA . SER A 1 92 ? -20.100 4.254 21.801 1.00 50.50 92 SER A CA 1
ATOM 686 C C . SER A 1 92 ? -19.372 2.901 21.885 1.00 50.50 92 SER A C 1
ATOM 688 O O . SER A 1 92 ? -19.528 2.079 20.974 1.00 50.50 92 SER A O 1
ATOM 690 N N . PRO A 1 93 ? -18.609 2.623 22.961 1.00 53.69 93 PRO A N 1
ATOM 691 C CA . PRO A 1 93 ? -17.957 1.331 23.144 1.00 53.69 93 PRO A CA 1
ATOM 692 C C . PRO A 1 93 ? -19.020 0.230 23.183 1.00 53.69 93 PRO A C 1
ATOM 694 O O . PRO A 1 93 ? -19.788 0.111 24.135 1.00 53.69 93 PRO A O 1
ATOM 697 N N . SER A 1 94 ? -19.102 -0.556 22.112 1.00 51.84 94 SER A N 1
ATOM 698 C CA . SER A 1 94 ? -19.997 -1.705 22.040 1.00 51.84 94 SER A CA 1
ATOM 699 C C . SER A 1 94 ? -19.552 -2.765 23.052 1.00 51.84 94 SER A C 1
ATOM 701 O O . SER A 1 94 ? -18.388 -3.164 23.073 1.00 51.84 94 SER A O 1
ATOM 703 N N . SER A 1 95 ? -20.494 -3.223 23.879 1.00 53.75 95 SER A N 1
ATOM 704 C CA . SER A 1 95 ? -20.310 -4.156 25.002 1.00 53.75 95 SER A CA 1
ATOM 705 C C . SER A 1 95 ? -19.847 -5.569 24.614 1.00 53.75 95 SER A C 1
ATOM 707 O O . SER A 1 95 ? -19.519 -6.357 25.494 1.00 53.75 95 SER A O 1
ATOM 709 N N . ASP A 1 96 ? -19.769 -5.893 23.320 1.00 55.12 96 ASP A N 1
ATOM 710 C CA . ASP A 1 96 ? -19.470 -7.244 22.817 1.00 55.12 96 ASP A CA 1
ATOM 711 C C . ASP A 1 96 ? -17.960 -7.564 22.708 1.00 55.12 96 ASP A C 1
ATOM 713 O O . ASP A 1 96 ? -17.563 -8.510 22.029 1.00 55.12 96 ASP A O 1
ATOM 717 N N . GLY A 1 97 ? -17.070 -6.747 23.292 1.00 47.56 97 GLY A N 1
ATOM 718 C CA . GLY A 1 97 ? -15.608 -6.963 23.285 1.00 47.56 97 GLY A CA 1
ATOM 719 C C . GLY A 1 97 ? -14.929 -6.890 21.902 1.00 47.56 97 GLY A C 1
ATOM 720 O O . GLY A 1 97 ? -13.714 -6.727 21.801 1.00 47.56 97 GLY A O 1
ATOM 721 N N . ARG A 1 98 ? -15.704 -6.931 20.814 1.00 48.94 98 ARG A N 1
ATOM 722 C CA . ARG A 1 98 ? -15.310 -6.580 19.451 1.00 48.94 98 ARG A CA 1
ATOM 723 C C . ARG A 1 98 ? -15.454 -5.074 19.282 1.00 48.94 98 ARG A C 1
ATOM 725 O O . ARG A 1 98 ? -16.447 -4.586 18.749 1.00 48.94 98 ARG A O 1
ATOM 732 N N . GLY A 1 99 ? -14.457 -4.325 19.752 1.00 51.03 99 GLY A N 1
ATOM 733 C CA . GLY A 1 99 ? -14.319 -2.917 19.376 1.00 51.03 99 GLY A CA 1
ATOM 734 C C . GLY A 1 99 ? -14.416 -2.778 17.853 1.00 51.03 99 GLY A C 1
ATOM 735 O O . GLY A 1 99 ? -13.895 -3.630 17.123 1.00 51.03 99 GLY A O 1
ATOM 736 N N . ARG A 1 100 ? -15.121 -1.749 17.363 1.00 53.56 100 ARG A N 1
ATOM 737 C CA . ARG A 1 100 ? -15.206 -1.480 15.922 1.00 53.56 100 ARG A CA 1
ATOM 738 C C . ARG A 1 100 ? -13.787 -1.358 15.379 1.00 53.56 100 ARG A C 1
ATOM 740 O O . ARG A 1 100 ? -13.018 -0.500 15.803 1.00 53.56 100 ARG A O 1
ATOM 747 N N . LYS A 1 101 ? -13.423 -2.281 14.494 1.00 63.56 101 LYS A N 1
ATOM 748 C CA . LYS A 1 101 ? -12.087 -2.324 13.914 1.00 63.56 101 LYS A CA 1
ATOM 749 C C . LYS A 1 101 ? -12.002 -1.257 12.837 1.00 63.56 101 LYS A C 1
ATOM 751 O O . LYS A 1 101 ? -12.825 -1.241 11.923 1.00 63.56 101 LYS A O 1
ATOM 756 N N . ASN A 1 102 ? -11.008 -0.387 12.953 1.00 77.69 102 ASN A N 1
ATOM 757 C CA . ASN A 1 102 ? -10.657 0.514 11.872 1.00 77.69 102 ASN A CA 1
ATOM 758 C C . ASN A 1 102 ? -10.200 -0.306 10.658 1.00 77.69 102 ASN A C 1
ATOM 760 O O . ASN A 1 102 ? -9.523 -1.327 10.800 1.00 77.69 102 ASN A O 1
ATOM 764 N N . GLY A 1 103 ? -10.579 0.148 9.470 1.00 86.44 103 GLY A N 1
ATOM 765 C CA . GLY A 1 103 ? -10.184 -0.468 8.216 1.00 86.44 103 GLY A CA 1
ATOM 766 C C . GLY A 1 103 ? -8.723 -0.173 7.897 1.00 86.44 103 GLY A C 1
ATOM 767 O O . GLY A 1 103 ? -8.308 0.985 7.808 1.00 86.44 103 GLY A O 1
ATOM 768 N N . ALA A 1 104 ? -7.935 -1.221 7.676 1.00 91.81 104 ALA A N 1
ATOM 769 C CA . ALA A 1 104 ? -6.574 -1.100 7.187 1.00 91.81 104 ALA A CA 1
ATOM 770 C C . ALA A 1 104 ? -6.550 -0.535 5.757 1.00 91.81 104 ALA A C 1
ATOM 772 O O . ALA A 1 104 ? -7.442 -0.801 4.941 1.00 91.81 104 ALA A O 1
ATOM 773 N N . VAL A 1 105 ? -5.496 0.227 5.467 1.00 94.56 105 VAL A N 1
ATOM 774 C CA . VAL A 1 105 ? -5.219 0.822 4.157 1.00 94.56 105 VAL A CA 1
ATOM 775 C C . VAL A 1 105 ? -4.073 0.055 3.507 1.00 94.56 105 VAL A C 1
ATOM 777 O O . VAL A 1 105 ? -3.002 -0.066 4.097 1.00 94.56 105 VAL A O 1
ATOM 780 N N . LEU A 1 106 ? -4.279 -0.462 2.300 1.00 95.69 106 LEU A N 1
ATOM 781 C CA . LEU A 1 106 ? -3.258 -1.130 1.495 1.00 95.69 106 LEU A CA 1
ATOM 782 C C . LEU A 1 106 ? -2.922 -0.270 0.275 1.00 95.69 106 LEU A C 1
ATOM 784 O O . LEU A 1 106 ? -3.807 0.061 -0.505 1.00 95.69 106 LEU A O 1
ATOM 788 N N . ILE A 1 107 ? -1.650 0.073 0.101 1.00 96.38 107 ILE A N 1
ATOM 789 C CA . ILE A 1 107 ? -1.176 0.947 -0.974 1.00 96.38 107 ILE A CA 1
ATOM 790 C C . ILE A 1 107 ? -0.246 0.155 -1.886 1.00 96.38 107 ILE A C 1
ATOM 792 O O . ILE A 1 107 ? 0.785 -0.338 -1.423 1.00 96.38 107 ILE A O 1
ATOM 796 N N . PHE A 1 108 ? -0.600 0.042 -3.166 1.00 95.81 108 PHE A N 1
ATOM 797 C CA . PHE A 1 108 ? 0.224 -0.602 -4.185 1.00 95.81 108 PHE A CA 1
ATOM 798 C C . PHE A 1 108 ? 1.158 0.407 -4.846 1.00 95.81 108 PHE A C 1
ATOM 800 O O . PHE A 1 108 ? 0.720 1.386 -5.449 1.00 95.81 108 PHE A O 1
ATOM 807 N N . LEU A 1 109 ? 2.455 0.132 -4.744 1.00 94.62 109 LEU A N 1
ATOM 808 C CA . LEU A 1 109 ? 3.552 0.920 -5.294 1.00 94.62 109 LEU A CA 1
ATOM 809 C C . LEU A 1 109 ? 4.464 0.024 -6.149 1.00 94.62 109 LEU A C 1
ATOM 811 O O . LEU A 1 109 ? 4.554 -1.180 -5.912 1.00 94.62 109 LEU A O 1
ATOM 815 N N . PRO A 1 110 ? 5.178 0.576 -7.140 1.00 91.56 110 PRO A N 1
ATOM 816 C CA . PRO A 1 110 ? 5.933 -0.217 -8.105 1.00 91.56 110 PRO A CA 1
ATOM 817 C C . PRO A 1 110 ? 7.211 -0.827 -7.512 1.00 91.56 110 PRO A C 1
ATOM 819 O O . PRO A 1 110 ? 7.675 -1.852 -8.009 1.00 91.56 110 PRO A O 1
ATOM 822 N N . GLY A 1 111 ? 7.789 -0.244 -6.456 1.00 91.06 111 GLY A N 1
ATOM 823 C CA . GLY A 1 111 ? 9.048 -0.727 -5.897 1.00 91.06 111 GLY A CA 1
ATOM 824 C C . GLY A 1 111 ? 9.416 -0.176 -4.520 1.00 91.06 111 GLY A C 1
ATOM 825 O O . GLY A 1 111 ? 8.720 0.644 -3.922 1.00 91.06 111 GLY A O 1
ATOM 826 N N . LYS A 1 112 ? 10.560 -0.658 -4.012 1.00 90.81 112 LYS A N 1
ATOM 827 C CA . LYS A 1 112 ? 11.135 -0.267 -2.713 1.00 90.81 112 LYS A CA 1
ATOM 828 C C . LYS A 1 112 ? 11.380 1.241 -2.613 1.00 90.81 112 LYS A C 1
ATOM 830 O O . LYS A 1 112 ? 11.092 1.819 -1.572 1.00 90.81 112 LYS A O 1
ATOM 835 N N . GLY A 1 113 ? 11.913 1.860 -3.669 1.00 90.88 113 GLY A N 1
ATOM 836 C CA . GLY A 1 113 ? 12.240 3.289 -3.665 1.00 90.88 113 GLY A CA 1
ATOM 837 C C . GLY A 1 113 ? 11.001 4.153 -3.440 1.00 90.88 113 GLY A C 1
ATOM 838 O O . GLY A 1 113 ? 11.011 5.035 -2.586 1.00 90.88 113 GLY A O 1
ATOM 839 N N . GLU A 1 114 ? 9.908 3.828 -4.127 1.00 92.38 114 GLU A N 1
ATOM 840 C CA . GLU A 1 114 ? 8.630 4.526 -3.987 1.00 92.38 114 GLU A CA 1
ATOM 841 C C . GLU A 1 114 ? 8.000 4.263 -2.608 1.00 92.38 114 GLU A C 1
ATOM 843 O O . GLU A 1 114 ? 7.503 5.185 -1.970 1.00 92.38 114 GLU A O 1
ATOM 848 N N . ILE A 1 115 ? 8.104 3.033 -2.084 1.00 94.19 115 ILE A N 1
ATOM 849 C CA . ILE A 1 115 ? 7.668 2.701 -0.715 1.00 94.19 115 ILE A CA 1
ATOM 850 C C . ILE A 1 115 ? 8.427 3.524 0.334 1.00 94.19 115 ILE A C 1
ATOM 852 O O . ILE A 1 115 ? 7.830 4.016 1.292 1.00 94.19 115 ILE A O 1
ATOM 856 N N . GLU A 1 116 ? 9.746 3.652 0.200 1.00 93.06 116 GLU A N 1
ATOM 857 C CA . GLU A 1 116 ? 10.565 4.416 1.142 1.00 93.06 116 GLU A CA 1
ATOM 858 C C . GLU A 1 116 ? 10.306 5.919 1.049 1.00 93.06 116 GLU A C 1
ATOM 860 O O . GLU A 1 116 ? 10.247 6.577 2.090 1.00 93.06 116 GLU A O 1
ATOM 865 N N . SER A 1 117 ? 10.117 6.437 -0.167 1.00 92.25 117 SER A N 1
ATOM 866 C CA . SER A 1 117 ? 9.781 7.839 -0.418 1.00 92.25 117 SER A CA 1
ATOM 867 C C . SER A 1 117 ? 8.428 8.207 0.190 1.00 92.25 117 SER A C 1
ATOM 869 O O . SER A 1 117 ? 8.364 9.106 1.030 1.00 92.25 117 SER A O 1
ATOM 871 N N . LEU A 1 118 ? 7.377 7.433 -0.105 1.00 93.06 118 LEU A N 1
ATOM 872 C CA . LEU A 1 118 ? 6.049 7.668 0.452 1.00 93.06 118 LEU A CA 1
ATOM 873 C C . LEU A 1 118 ? 6.030 7.510 1.976 1.00 93.06 118 LEU A C 1
ATOM 875 O O . LEU A 1 118 ? 5.426 8.323 2.670 1.00 93.06 118 LEU A O 1
ATOM 879 N N . ALA A 1 119 ? 6.712 6.496 2.523 1.00 93.12 119 ALA A N 1
ATOM 880 C CA . ALA A 1 119 ? 6.807 6.332 3.973 1.00 93.12 119 ALA A CA 1
ATOM 881 C C . ALA A 1 119 ? 7.438 7.564 4.635 1.00 93.12 119 ALA A C 1
ATOM 883 O O . ALA A 1 119 ? 6.944 8.025 5.662 1.00 93.12 119 ALA A O 1
ATOM 884 N N . ARG A 1 120 ? 8.514 8.105 4.045 1.00 91.31 120 ARG A N 1
ATOM 885 C CA . ARG A 1 120 ? 9.155 9.334 4.524 1.00 91.31 120 ARG A CA 1
ATOM 886 C C . ARG A 1 120 ? 8.186 10.516 4.442 1.00 91.31 120 ARG A C 1
ATOM 888 O O . ARG A 1 120 ? 7.971 11.166 5.457 1.00 91.31 120 ARG A O 1
ATOM 895 N N . ALA A 1 121 ? 7.523 10.713 3.302 1.00 90.12 121 ALA A N 1
ATOM 896 C CA . ALA A 1 121 ? 6.528 11.771 3.127 1.00 90.12 121 ALA A CA 1
ATOM 897 C C . ALA A 1 121 ? 5.392 11.689 4.164 1.00 90.12 121 ALA A C 1
ATOM 899 O O . ALA A 1 121 ? 5.003 12.705 4.735 1.00 90.12 121 ALA A O 1
ATOM 900 N N . MET A 1 122 ? 4.906 10.485 4.479 1.00 90.50 122 MET A N 1
ATOM 901 C CA . MET A 1 122 ? 3.889 10.282 5.515 1.00 90.50 122 MET A CA 1
ATOM 902 C C . MET A 1 122 ? 4.391 10.603 6.925 1.00 90.50 122 MET A C 1
ATOM 904 O O . MET A 1 122 ? 3.629 11.151 7.716 1.00 90.50 122 MET A O 1
ATOM 908 N N . TYR A 1 123 ? 5.648 10.285 7.253 1.00 86.56 123 TYR A N 1
ATOM 909 C CA . TYR A 1 123 ? 6.240 10.674 8.537 1.00 86.56 123 TYR 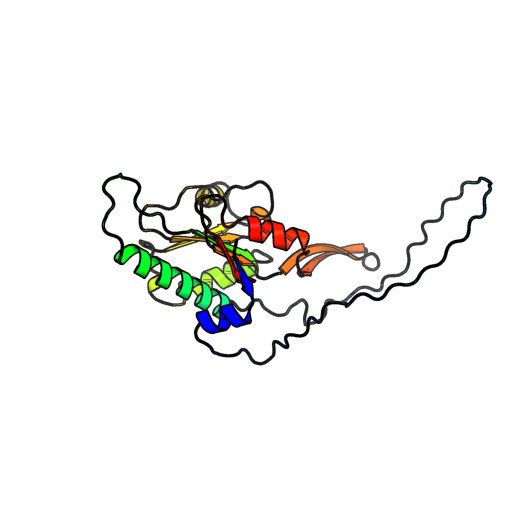A CA 1
ATOM 910 C C . TYR A 1 123 ? 6.495 12.182 8.627 1.00 86.56 123 TYR A C 1
ATOM 912 O O . TYR A 1 123 ? 6.384 12.758 9.711 1.00 86.56 123 TYR A O 1
ATOM 920 N N . ASP A 1 124 ? 6.795 12.829 7.503 1.00 84.50 124 ASP A N 1
ATOM 921 C CA . ASP A 1 124 ? 7.087 14.259 7.447 1.00 84.50 124 ASP A CA 1
ATOM 922 C C . ASP A 1 124 ? 5.812 15.122 7.462 1.00 84.50 124 ASP A C 1
ATOM 924 O O . ASP A 1 124 ? 5.850 16.247 7.961 1.00 84.50 124 ASP A O 1
ATOM 928 N N . CYS A 1 125 ? 4.670 14.593 7.015 1.00 70.31 125 CYS A N 1
ATOM 929 C CA . CYS A 1 125 ? 3.376 15.287 6.948 1.00 70.31 125 CYS A CA 1
ATOM 930 C C . CYS A 1 125 ? 2.411 14.870 8.107 1.00 70.31 125 CYS A C 1
ATOM 932 O O . CYS A 1 125 ? 2.837 14.124 8.980 1.00 70.31 125 CYS A O 1
ATOM 934 N N . PRO A 1 126 ? 1.176 15.421 8.223 1.00 67.69 126 PRO A N 1
ATOM 935 C CA . PRO A 1 126 ? 0.476 15.887 9.444 1.00 67.69 126 PRO A CA 1
ATOM 936 C C . PRO A 1 126 ? 0.696 15.158 10.790 1.00 67.69 126 PRO A C 1
ATOM 938 O O . PRO A 1 126 ? 0.827 13.938 10.807 1.00 67.69 126 PRO A O 1
ATOM 941 N N . PRO A 1 127 ? 0.553 15.846 11.952 1.00 74.00 127 PRO A N 1
ATOM 942 C CA . PRO A 1 127 ? 0.699 15.244 13.291 1.00 74.00 127 PRO A CA 1
ATOM 943 C C . PRO A 1 127 ? -0.047 13.915 13.493 1.00 74.00 127 PRO A C 1
ATOM 945 O O . PRO A 1 127 ? 0.442 13.029 14.186 1.00 74.00 127 PRO A O 1
ATOM 948 N N . LEU A 1 128 ? -1.194 13.753 12.827 1.00 75.94 128 LEU A N 1
ATOM 949 C CA . LEU A 1 128 ? -2.010 12.540 12.849 1.00 75.94 128 LEU A CA 1
ATOM 950 C C . LEU A 1 128 ? -1.275 11.287 12.341 1.00 75.94 128 LEU A C 1
ATOM 952 O O . LEU A 1 128 ? -1.476 10.213 12.893 1.00 75.94 128 LEU A O 1
ATOM 956 N N . MET A 1 129 ? -0.420 11.413 11.322 1.00 78.75 129 MET A N 1
ATOM 957 C CA . MET A 1 129 ? 0.370 10.292 10.790 1.00 78.75 129 MET A CA 1
ATOM 958 C C . MET A 1 129 ? 1.563 9.934 11.682 1.00 78.75 129 MET A C 1
ATOM 960 O O . MET A 1 129 ? 2.089 8.824 11.604 1.00 78.75 129 MET A O 1
ATOM 964 N N . ARG A 1 130 ? 1.996 10.872 12.536 1.00 77.12 130 ARG A N 1
ATOM 965 C CA . ARG A 1 130 ? 3.107 10.678 13.479 1.00 77.12 130 ARG A CA 1
ATOM 966 C C . ARG A 1 130 ? 2.670 10.015 14.781 1.00 77.12 130 ARG A C 1
ATOM 968 O O . ARG A 1 130 ? 3.519 9.478 15.493 1.00 77.12 130 ARG A O 1
ATOM 975 N N . ASP A 1 131 ? 1.377 10.039 15.089 1.00 82.06 131 ASP A N 1
ATOM 976 C CA . ASP A 1 131 ? 0.828 9.397 16.275 1.00 82.06 131 ASP A CA 1
ATOM 977 C C . ASP A 1 131 ? 0.877 7.871 16.134 1.00 82.06 131 ASP A C 1
ATOM 979 O O . ASP A 1 131 ? -0.029 7.236 15.600 1.00 82.06 131 ASP A O 1
ATOM 983 N N . ARG A 1 132 ? 1.952 7.267 16.647 1.00 78.69 132 ARG A N 1
ATOM 984 C CA . ARG A 1 132 ? 2.162 5.812 16.619 1.00 78.69 132 ARG A CA 1
ATOM 985 C C . ARG A 1 132 ? 1.184 5.035 17.495 1.00 78.69 132 ARG A C 1
ATOM 987 O O . ARG A 1 132 ? 1.104 3.816 17.350 1.00 78.69 132 ARG A O 1
ATOM 994 N N . SER A 1 133 ? 0.477 5.710 18.403 1.00 79.44 133 SER A N 1
ATOM 995 C CA . SER A 1 133 ? -0.593 5.082 19.177 1.00 79.44 133 SER A CA 1
ATOM 996 C C . SER A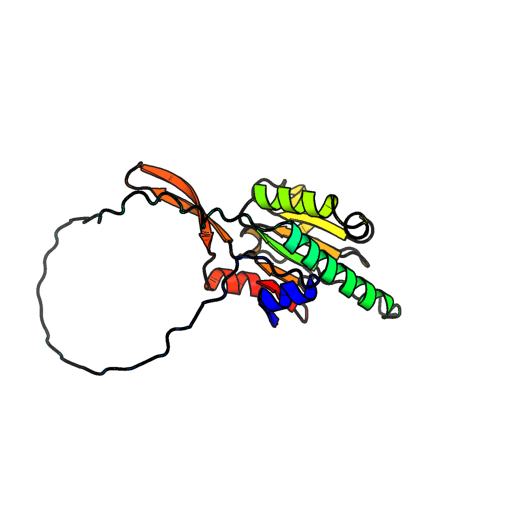 1 133 ? -1.845 4.868 18.328 1.00 79.44 133 SER A C 1
ATOM 998 O O . SER A 1 133 ? -2.628 3.975 18.632 1.00 79.44 133 SER A O 1
ATOM 1000 N N . PHE A 1 134 ? -1.986 5.620 17.228 1.00 83.75 134 PHE A N 1
ATOM 1001 C CA . PHE A 1 134 ? -3.145 5.584 16.345 1.00 83.75 134 PHE A CA 1
ATOM 1002 C C . PHE A 1 134 ? -2.831 5.048 14.941 1.00 83.75 134 PHE A C 1
ATOM 1004 O O . PHE A 1 134 ? -3.618 4.283 14.396 1.00 83.75 134 PHE A O 1
ATOM 1011 N N . VAL A 1 135 ? -1.686 5.388 14.344 1.00 89.75 135 VAL A N 1
ATOM 1012 C CA . VAL A 1 135 ? -1.311 5.011 12.972 1.00 89.75 135 VAL A CA 1
ATOM 1013 C C . VAL A 1 135 ? -0.053 4.151 12.964 1.00 89.75 135 VAL A C 1
ATOM 1015 O O . VAL A 1 135 ? 0.986 4.510 13.519 1.00 89.75 135 VAL A O 1
ATOM 1018 N N . ARG A 1 136 ? -0.113 3.017 12.259 1.00 91.62 136 ARG A N 1
ATOM 1019 C CA . ARG A 1 136 ? 1.034 2.127 12.051 1.00 91.62 136 ARG A CA 1
ATOM 1020 C C . ARG A 1 136 ? 1.299 1.919 10.567 1.00 91.62 136 ARG A C 1
ATOM 1022 O O . ARG A 1 136 ? 0.547 1.220 9.895 1.00 91.62 136 ARG A O 1
ATOM 1029 N N . ILE A 1 137 ? 2.405 2.482 10.085 1.00 93.62 137 ILE A N 1
ATOM 1030 C CA . ILE A 1 137 ? 2.884 2.323 8.706 1.00 93.62 137 ILE A CA 1
ATOM 1031 C C . ILE A 1 137 ? 3.823 1.113 8.637 1.00 93.62 137 ILE A C 1
ATOM 1033 O O . ILE A 1 137 ? 4.812 1.045 9.367 1.00 93.62 137 ILE A O 1
ATOM 1037 N N . LEU A 1 138 ? 3.514 0.159 7.761 1.00 94.88 138 LEU A N 1
ATOM 1038 C CA . LEU A 1 138 ? 4.271 -1.070 7.526 1.00 94.88 138 LEU A CA 1
ATOM 1039 C C . LEU A 1 138 ? 4.666 -1.172 6.052 1.00 94.88 138 LEU A C 1
ATOM 1041 O O . LEU A 1 138 ? 3.915 -0.768 5.169 1.00 94.88 138 LEU A O 1
ATOM 1045 N N . LYS A 1 139 ? 5.841 -1.744 5.784 1.00 95.88 139 LYS A N 1
ATOM 1046 C CA . LYS A 1 139 ? 6.377 -1.937 4.430 1.00 95.88 139 LYS A CA 1
ATOM 1047 C C . LYS A 1 139 ? 6.338 -3.417 4.067 1.00 95.88 139 LYS A C 1
ATOM 1049 O O . LYS A 1 139 ? 6.675 -4.257 4.899 1.00 95.88 139 LYS A O 1
ATOM 1054 N N . LEU A 1 140 ? 5.978 -3.732 2.826 1.00 94.94 140 LEU A N 1
ATOM 1055 C CA . LEU A 1 140 ? 5.945 -5.096 2.304 1.00 94.94 140 LEU A CA 1
ATOM 1056 C C . LEU A 1 140 ? 6.534 -5.153 0.887 1.00 94.94 140 LEU A C 1
ATOM 1058 O O . LEU A 1 140 ? 5.843 -4.921 -0.105 1.00 94.94 140 LEU A O 1
ATOM 1062 N N . HIS A 1 141 ? 7.821 -5.487 0.809 1.00 93.06 141 HIS A N 1
ATOM 1063 C CA . HIS A 1 141 ? 8.565 -5.745 -0.427 1.00 93.06 141 HIS A CA 1
ATOM 1064 C C . HIS A 1 141 ? 9.626 -6.830 -0.189 1.00 93.06 141 HIS A C 1
ATOM 1066 O O . HIS A 1 141 ? 9.921 -7.178 0.955 1.00 93.06 141 HIS A O 1
ATOM 1072 N N . SER A 1 142 ? 10.226 -7.341 -1.265 1.00 88.88 142 SER A N 1
ATOM 1073 C CA . SER A 1 142 ? 11.153 -8.487 -1.239 1.00 88.88 142 SER A CA 1
ATOM 1074 C C . SER A 1 142 ? 12.337 -8.339 -0.276 1.00 88.88 142 SER A C 1
ATOM 1076 O O . SER A 1 142 ? 12.774 -9.323 0.307 1.00 88.88 142 SER A O 1
ATOM 1078 N N . SER A 1 143 ? 12.843 -7.121 -0.072 1.00 89.75 143 SER A N 1
ATOM 1079 C CA . SER A 1 143 ? 13.979 -6.866 0.826 1.00 89.75 143 SER A CA 1
ATOM 1080 C C . SER A 1 143 ? 13.601 -6.595 2.293 1.00 89.75 143 SER A C 1
ATOM 1082 O O . SER A 1 143 ? 14.473 -6.211 3.071 1.00 89.75 143 SER A O 1
ATOM 1084 N N . VAL A 1 144 ? 12.322 -6.691 2.678 1.00 90.56 144 VAL A N 1
ATOM 1085 C CA . VAL A 1 144 ? 11.897 -6.563 4.086 1.00 90.56 144 VAL A CA 1
ATOM 1086 C C .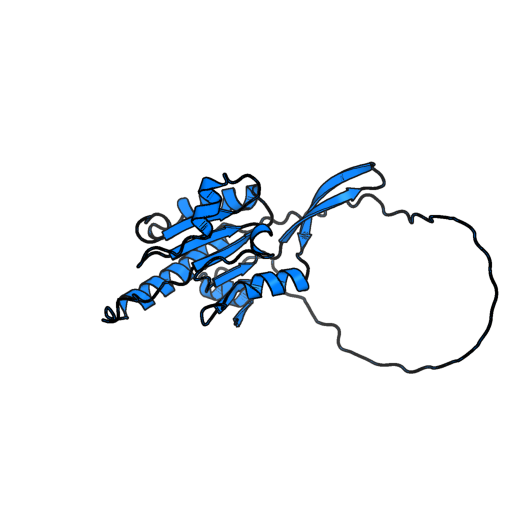 VAL A 1 144 ? 12.252 -7.849 4.829 1.00 90.56 144 VAL A C 1
ATOM 108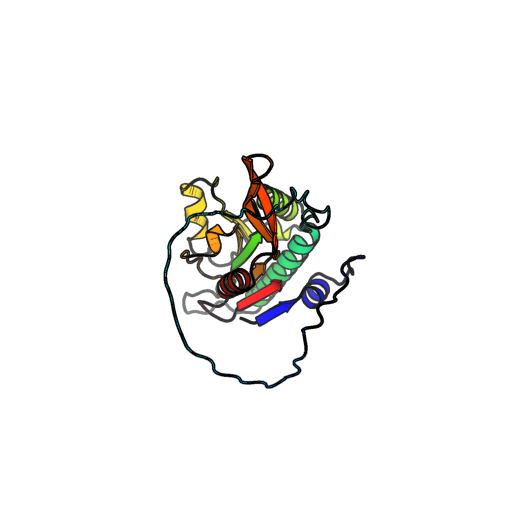8 O O . VAL A 1 144 ? 12.033 -8.937 4.300 1.00 90.56 144 VAL A O 1
ATOM 1091 N N . SER A 1 145 ? 12.761 -7.743 6.061 1.00 92.44 145 SER A N 1
ATOM 1092 C CA . SER A 1 145 ? 13.111 -8.921 6.862 1.00 92.44 145 SER A CA 1
ATOM 1093 C C . SER A 1 145 ? 11.883 -9.822 7.096 1.00 92.44 145 SER A C 1
ATOM 1095 O O . SER A 1 145 ? 10.777 -9.304 7.287 1.00 92.44 145 SER A O 1
ATOM 1097 N N . PRO A 1 146 ? 12.027 -11.160 7.169 1.00 90.12 146 PRO A N 1
ATOM 1098 C CA . PRO A 1 146 ? 10.894 -12.045 7.453 1.00 90.12 146 PRO A CA 1
ATOM 1099 C C . PRO A 1 146 ? 10.171 -11.698 8.762 1.00 90.12 146 PRO A C 1
ATOM 1101 O O . PRO A 1 146 ? 8.956 -11.849 8.875 1.00 90.12 146 PRO A O 1
ATOM 1104 N N . ARG A 1 147 ? 10.911 -11.193 9.760 1.00 91.44 147 ARG A N 1
ATOM 1105 C CA . ARG A 1 147 ? 10.346 -10.733 11.033 1.00 91.44 147 ARG A CA 1
ATOM 1106 C C . ARG A 1 147 ? 9.401 -9.548 10.842 1.00 91.44 147 ARG A C 1
ATOM 1108 O O . ARG A 1 147 ? 8.337 -9.542 11.457 1.00 91.44 147 ARG A O 1
ATOM 1115 N N . ASP A 1 148 ? 9.773 -8.583 10.012 1.00 89.56 148 ASP A N 1
ATOM 1116 C CA . ASP A 1 148 ? 8.971 -7.383 9.776 1.00 89.56 148 ASP A CA 1
ATOM 1117 C C . ASP A 1 148 ? 7.810 -7.658 8.819 1.00 89.56 148 ASP A C 1
ATOM 1119 O O . ASP A 1 148 ? 6.701 -7.185 9.063 1.00 89.56 148 ASP A O 1
ATOM 1123 N N . GLN A 1 149 ? 8.009 -8.509 7.805 1.00 90.62 149 GLN A N 1
ATOM 1124 C CA . GLN A 1 149 ? 6.924 -8.959 6.925 1.00 90.62 149 GLN A CA 1
ATOM 1125 C C . GLN A 1 149 ? 5.790 -9.614 7.722 1.00 90.62 149 GLN A C 1
ATOM 1127 O O . GLN A 1 149 ? 4.620 -9.322 7.483 1.00 90.62 149 GLN A O 1
ATOM 1132 N N . ARG A 1 150 ? 6.119 -10.435 8.733 1.00 91.50 150 ARG A N 1
ATOM 1133 C CA . ARG A 1 150 ? 5.113 -11.050 9.618 1.00 91.50 150 ARG A CA 1
ATOM 1134 C C . ARG A 1 150 ? 4.196 -10.028 10.288 1.00 91.50 150 ARG A C 1
ATOM 1136 O O . ARG A 1 150 ? 3.025 -10.330 10.488 1.00 91.50 150 ARG A O 1
ATOM 1143 N N . GLN A 1 151 ? 4.682 -8.822 10.596 1.00 91.25 151 GLN A N 1
ATOM 1144 C CA . GLN A 1 151 ? 3.864 -7.790 11.244 1.00 91.25 151 GLN A CA 1
ATOM 1145 C C . GLN A 1 151 ? 2.697 -7.323 10.368 1.00 91.25 151 GLN A C 1
ATOM 1147 O O . GLN A 1 151 ? 1.667 -6.918 10.899 1.00 91.25 151 GLN A O 1
ATOM 1152 N N . VAL A 1 152 ? 2.833 -7.398 9.041 1.00 91.75 152 VAL A N 1
ATOM 1153 C CA . VAL A 1 152 ? 1.786 -7.004 8.084 1.00 91.75 152 VAL A CA 1
ATOM 1154 C C . VAL A 1 152 ? 0.567 -7.926 8.180 1.00 91.75 152 VAL A C 1
ATOM 1156 O O . VAL A 1 152 ? -0.580 -7.472 8.073 1.00 91.75 152 VAL A O 1
ATOM 1159 N N . PHE A 1 153 ? 0.819 -9.212 8.427 1.00 91.19 153 PHE A N 1
ATOM 1160 C CA . PHE A 1 153 ? -0.203 -10.254 8.516 1.00 91.19 153 PHE A CA 1
ATOM 1161 C C . PHE A 1 153 ? -0.881 -10.325 9.885 1.00 91.19 153 PHE A C 1
ATOM 1163 O O . PHE A 1 153 ? -1.910 -10.981 10.017 1.00 91.19 153 PHE A O 1
ATOM 1170 N N . LEU A 1 154 ? -0.354 -9.627 10.894 1.00 90.06 154 LEU A N 1
ATOM 1171 C CA . LEU A 1 154 ? -1.025 -9.515 12.183 1.00 90.06 154 LEU A CA 1
ATOM 1172 C C . LEU A 1 154 ? -2.224 -8.548 12.082 1.00 90.06 154 LEU A C 1
ATOM 1174 O O . LEU A 1 154 ? -2.162 -7.543 11.354 1.00 90.06 154 LEU A O 1
ATOM 1178 N N . PRO A 1 155 ? -3.331 -8.827 12.795 1.00 85.56 155 PRO A N 1
ATOM 1179 C CA . PRO A 1 155 ? -4.424 -7.873 12.954 1.00 85.56 155 PRO A CA 1
ATOM 1180 C C . PRO A 1 155 ? -3.929 -6.542 13.527 1.00 85.56 155 PRO A C 1
ATOM 1182 O O . PRO A 1 155 ? -2.943 -6.497 14.266 1.00 85.56 155 PRO A O 1
ATOM 1185 N N . ALA A 1 156 ? -4.611 -5.450 13.181 1.00 83.75 156 ALA A N 1
ATOM 1186 C CA . ALA A 1 156 ? -4.338 -4.164 13.815 1.00 83.75 156 ALA A CA 1
ATOM 1187 C C . ALA A 1 156 ? -4.745 -4.208 15.298 1.00 83.75 156 ALA A C 1
ATOM 1189 O O . ALA A 1 156 ? -5.725 -4.862 15.665 1.00 83.75 156 ALA A O 1
ATOM 1190 N N . ASN A 1 157 ? -4.008 -3.492 16.149 1.00 82.75 157 ASN A N 1
ATOM 1191 C CA . ASN A 1 157 ? -4.409 -3.331 17.543 1.00 82.75 157 ASN A CA 1
ATOM 1192 C C . ASN A 1 157 ? -5.729 -2.534 17.598 1.00 82.75 157 ASN A C 1
ATOM 1194 O O . ASN A 1 157 ? -5.940 -1.663 16.742 1.00 82.75 157 ASN A O 1
ATOM 1198 N N . PRO A 1 158 ? -6.606 -2.779 18.588 1.00 79.81 158 PRO A N 1
ATOM 1199 C CA . PRO A 1 158 ? -7.818 -1.985 18.769 1.00 79.81 158 PRO A CA 1
ATOM 1200 C C . PRO A 1 158 ? -7.509 -0.485 18.818 1.00 79.81 158 PRO A C 1
ATOM 1202 O O . PRO A 1 158 ? -6.534 -0.072 19.441 1.00 79.81 158 PRO A O 1
ATOM 1205 N N . GLY A 1 159 ? -8.319 0.320 18.130 1.00 78.06 159 GLY A N 1
ATOM 1206 C CA . GLY A 1 159 ? -8.121 1.770 18.038 1.00 78.06 159 GLY A CA 1
ATOM 1207 C C . GLY A 1 159 ? -6.995 2.222 17.100 1.00 78.06 159 GLY A C 1
ATOM 1208 O O . GLY A 1 159 ? -6.831 3.422 16.922 1.00 78.06 159 GLY A O 1
ATOM 1209 N N . THR A 1 160 ? -6.259 1.306 16.457 1.00 85.38 160 THR A N 1
ATOM 1210 C CA . THR A 1 160 ? -5.169 1.654 15.527 1.00 85.38 160 THR A CA 1
ATOM 1211 C C . THR A 1 160 ? -5.557 1.443 14.065 1.00 85.38 160 THR A C 1
ATOM 1213 O O . THR A 1 160 ? -6.318 0.533 13.735 1.00 85.38 160 THR A O 1
ATOM 1216 N N . ILE A 1 161 ? -5.017 2.270 13.173 1.00 89.38 161 ILE A N 1
ATOM 1217 C CA . ILE A 1 161 ? -5.122 2.145 11.721 1.00 89.38 161 ILE A CA 1
ATOM 1218 C C . ILE A 1 161 ? -3.799 1.603 11.191 1.00 89.38 161 ILE A C 1
ATOM 1220 O O . ILE A 1 161 ? -2.738 2.219 11.326 1.00 89.38 161 ILE A O 1
ATOM 1224 N N . LYS A 1 162 ? -3.871 0.433 10.558 1.00 92.44 162 LYS A N 1
ATOM 1225 C CA . LYS A 1 162 ? -2.742 -0.191 9.871 1.00 92.44 162 LYS A CA 1
ATOM 1226 C C . LYS A 1 162 ? -2.688 0.306 8.427 1.00 92.44 162 LYS A C 1
ATOM 1228 O O . LYS A 1 162 ? -3.648 0.131 7.682 1.00 92.44 162 LYS A O 1
ATOM 1233 N N . ILE A 1 163 ? -1.558 0.879 8.028 1.00 94.94 163 ILE A N 1
ATOM 1234 C CA . ILE A 1 163 ? -1.267 1.294 6.653 1.00 94.94 163 ILE A CA 1
ATOM 1235 C C . ILE A 1 163 ? -0.147 0.399 6.133 1.00 94.94 163 ILE A C 1
ATOM 1237 O O . ILE A 1 163 ? 0.930 0.346 6.723 1.00 94.94 163 ILE A O 1
ATOM 1241 N N . VAL A 1 164 ? -0.388 -0.318 5.043 1.00 95.88 164 VAL A N 1
ATOM 1242 C CA . VAL A 1 164 ? 0.580 -1.226 4.426 1.00 95.88 164 VAL A CA 1
ATOM 1243 C C . VAL A 1 164 ? 0.983 -0.671 3.069 1.00 95.88 164 VAL A C 1
ATOM 1245 O O . VAL A 1 164 ? 0.151 -0.544 2.178 1.00 95.88 164 VAL A O 1
ATOM 1248 N N . LEU A 1 165 ? 2.267 -0.375 2.905 1.00 96.75 165 LEU A N 1
ATOM 1249 C CA . LEU A 1 165 ? 2.872 0.035 1.641 1.00 96.75 165 LEU A CA 1
ATOM 1250 C C . LEU A 1 165 ? 3.489 -1.200 0.988 1.00 96.75 165 LEU A C 1
ATOM 1252 O O . LEU A 1 165 ? 4.431 -1.773 1.544 1.00 96.75 165 LEU A O 1
ATOM 1256 N N . SER A 1 166 ? 2.965 -1.640 -0.152 1.00 95.94 166 SER A N 1
ATOM 1257 C CA . SER A 1 166 ? 3.369 -2.907 -0.759 1.00 95.94 166 SER A CA 1
ATOM 1258 C C . SER A 1 166 ? 3.618 -2.819 -2.256 1.00 95.94 166 SER A C 1
ATOM 1260 O O . SER A 1 166 ? 3.024 -2.004 -2.953 1.00 95.94 166 SER A O 1
ATOM 1262 N N . THR A 1 167 ? 4.493 -3.694 -2.751 1.00 93.44 167 THR A N 1
ATOM 1263 C CA . THR A 1 167 ? 4.560 -4.012 -4.180 1.00 93.44 167 THR A CA 1
ATOM 1264 C C . THR A 1 167 ? 3.504 -5.058 -4.553 1.00 93.44 167 THR A C 1
ATOM 1266 O O . THR A 1 167 ? 2.601 -5.379 -3.777 1.00 93.44 167 THR A O 1
ATOM 1269 N N . ASN A 1 168 ? 3.643 -5.667 -5.728 1.00 88.31 168 ASN A N 1
ATOM 1270 C CA . ASN A 1 168 ? 2.878 -6.843 -6.141 1.00 88.31 168 ASN A CA 1
ATOM 1271 C C . ASN A 1 168 ? 3.006 -8.067 -5.201 1.00 88.31 168 ASN A C 1
ATOM 1273 O O . ASN A 1 168 ? 2.286 -9.040 -5.384 1.00 88.31 168 ASN A O 1
ATOM 1277 N N . VAL A 1 169 ? 3.842 -8.037 -4.153 1.00 87.62 169 VAL A N 1
ATOM 1278 C CA . VAL A 1 169 ? 3.863 -9.091 -3.116 1.00 87.62 169 VAL A CA 1
ATOM 1279 C C . VAL A 1 169 ? 2.487 -9.254 -2.454 1.00 87.62 169 VAL A C 1
ATOM 1281 O O . VAL A 1 169 ? 2.096 -10.368 -2.117 1.00 87.62 169 VAL A O 1
ATOM 1284 N N . ALA A 1 170 ? 1.722 -8.167 -2.306 1.00 83.38 170 ALA A N 1
ATOM 1285 C CA . ALA A 1 170 ? 0.349 -8.229 -1.804 1.00 83.38 170 ALA A CA 1
ATOM 1286 C C . ALA A 1 170 ? -0.698 -8.629 -2.867 1.00 83.38 170 ALA A C 1
ATOM 1288 O O . ALA A 1 170 ? -1.869 -8.810 -2.528 1.00 83.38 170 ALA A O 1
ATOM 1289 N N . GLU A 1 171 ? -0.310 -8.763 -4.142 1.00 79.69 171 GLU A N 1
ATOM 1290 C CA . GLU A 1 171 ? -1.220 -9.004 -5.271 1.00 79.69 171 GLU A CA 1
ATOM 1291 C C . GLU A 1 171 ? -1.713 -10.448 -5.332 1.00 79.69 171 GLU A C 1
ATOM 1293 O O . GLU A 1 171 ? -2.889 -10.658 -5.627 1.00 79.69 171 GLU A O 1
ATOM 1298 N N . THR A 1 172 ? -0.889 -11.435 -4.953 1.00 70.94 172 THR A N 1
ATOM 1299 C CA . THR A 1 172 ? -1.213 -12.874 -5.034 1.00 70.94 172 THR A CA 1
ATOM 1300 C C . THR A 1 172 ? -1.072 -13.597 -3.689 1.00 70.94 172 THR A C 1
ATOM 1302 O O . THR A 1 172 ? -0.127 -13.377 -2.942 1.00 70.94 172 THR A O 1
ATOM 1305 N N . SER A 1 173 ? -2.042 -14.465 -3.376 1.00 64.50 173 SER A N 1
ATOM 1306 C CA . SER A 1 173 ? -2.038 -15.484 -2.300 1.00 64.50 173 SER A CA 1
ATOM 1307 C C . SER A 1 173 ? -1.784 -15.073 -0.839 1.00 64.50 173 SER A C 1
ATOM 1309 O O . SER A 1 173 ? -1.876 -15.927 0.038 1.00 64.50 173 SER A O 1
ATOM 1311 N N . VAL A 1 174 ? -1.563 -13.795 -0.524 1.00 74.75 174 VAL A N 1
ATOM 1312 C CA . VAL A 1 174 ? -1.445 -13.332 0.872 1.00 74.75 174 VAL A CA 1
ATOM 1313 C C . VAL A 1 174 ? -2.744 -12.705 1.379 1.00 74.75 174 VAL A C 1
ATOM 1315 O O . VAL A 1 174 ? -3.411 -11.974 0.649 1.00 74.75 174 VAL A O 1
ATOM 1318 N N . THR A 1 175 ? -3.128 -12.962 2.628 1.00 82.19 175 THR A N 1
ATOM 1319 C CA . THR A 1 175 ? -4.307 -12.335 3.247 1.00 82.19 175 THR A CA 1
ATOM 1320 C C . THR A 1 175 ? -3.843 -11.354 4.311 1.00 82.19 175 THR A C 1
ATOM 1322 O O . THR A 1 175 ? -3.360 -11.752 5.366 1.00 82.19 175 THR A O 1
ATOM 1325 N N . ILE A 1 176 ? -3.985 -10.060 4.026 1.00 88.00 176 ILE A N 1
ATOM 1326 C CA . ILE A 1 176 ? -3.786 -9.004 5.018 1.00 88.00 176 ILE A CA 1
ATOM 1327 C C . ILE A 1 176 ? -5.138 -8.796 5.709 1.00 88.00 176 ILE A C 1
ATOM 1329 O O . ILE A 1 176 ? -6.115 -8.489 5.021 1.00 88.00 176 ILE A O 1
ATOM 1333 N N . PRO A 1 177 ? -5.234 -8.994 7.035 1.00 86.00 177 PRO A N 1
ATOM 1334 C CA . PRO A 1 177 ? -6.501 -8.840 7.729 1.00 86.00 177 PRO A CA 1
ATOM 1335 C C . PRO A 1 177 ? -6.924 -7.372 7.762 1.00 86.00 177 PRO A C 1
ATOM 1337 O O . PRO A 1 177 ? -6.077 -6.471 7.792 1.00 86.00 177 PRO A O 1
ATOM 1340 N N . ASP A 1 178 ? -8.243 -7.183 7.804 1.00 84.12 178 ASP A N 1
ATOM 1341 C CA . ASP A 1 178 ? -8.924 -5.910 8.041 1.00 84.12 178 ASP A CA 1
ATOM 1342 C C . ASP A 1 178 ? -8.763 -4.859 6.923 1.00 84.12 178 ASP A C 1
ATOM 1344 O O . ASP A 1 178 ? -9.004 -3.682 7.161 1.00 84.12 178 ASP A O 1
ATOM 1348 N N . VAL A 1 179 ? -8.377 -5.237 5.695 1.00 90.94 179 VAL A N 1
ATOM 1349 C CA . VAL A 1 179 ? -8.253 -4.276 4.577 1.00 90.94 179 VAL A CA 1
ATOM 1350 C C . VAL A 1 179 ? -9.628 -3.801 4.098 1.00 90.94 179 VAL A C 1
ATOM 1352 O O . VAL A 1 179 ? -10.386 -4.542 3.462 1.00 90.94 179 VAL A O 1
ATOM 1355 N N . SER A 1 180 ? -9.914 -2.525 4.350 1.00 91.38 180 SER A N 1
ATOM 1356 C CA . SER A 1 180 ? -11.115 -1.832 3.863 1.00 91.38 180 SER A CA 1
ATOM 1357 C C . SER A 1 180 ? -10.804 -0.841 2.748 1.00 91.38 180 SER A C 1
ATOM 1359 O O . SER A 1 180 ? -11.686 -0.539 1.950 1.00 91.38 180 SER A O 1
ATOM 1361 N N . TYR A 1 181 ? -9.564 -0.359 2.662 1.00 93.19 181 TYR A N 1
ATOM 1362 C CA . TYR A 1 181 ? -9.161 0.636 1.675 1.00 93.19 181 TYR A CA 1
ATOM 1363 C C . TYR A 1 181 ? -7.969 0.131 0.873 1.00 93.19 181 TYR A C 1
ATOM 1365 O O . TYR A 1 181 ? -6.970 -0.305 1.445 1.00 93.19 181 TYR A O 1
ATOM 1373 N N . VAL A 1 182 ? -8.067 0.217 -0.447 1.00 94.88 182 VAL A N 1
ATOM 1374 C CA . VAL A 1 182 ? -6.955 -0.000 -1.373 1.00 94.88 182 VAL A CA 1
ATOM 1375 C C . VAL A 1 182 ? -6.661 1.311 -2.090 1.00 94.88 182 VAL A C 1
ATOM 1377 O O . VAL A 1 182 ? -7.587 1.996 -2.509 1.00 94.88 182 VAL A O 1
ATOM 1380 N N . ILE A 1 183 ? -5.387 1.658 -2.232 1.00 94.69 183 ILE A N 1
ATOM 1381 C CA . ILE A 1 183 ? -4.908 2.740 -3.095 1.00 94.69 183 ILE A CA 1
ATOM 1382 C C . ILE A 1 183 ? -3.962 2.097 -4.105 1.00 94.69 183 ILE A C 1
ATOM 1384 O O . ILE A 1 183 ? -2.929 1.551 -3.720 1.00 94.69 183 ILE A O 1
ATOM 1388 N N . ASP A 1 184 ? -4.320 2.107 -5.383 1.00 93.50 184 ASP A N 1
ATOM 1389 C CA . ASP A 1 184 ? -3.523 1.503 -6.449 1.00 93.50 184 ASP A CA 1
ATOM 1390 C C . ASP A 1 184 ? -2.892 2.593 -7.310 1.00 93.50 184 ASP A C 1
ATOM 1392 O O . ASP A 1 184 ? -3.585 3.241 -8.083 1.00 93.50 184 ASP A O 1
ATOM 1396 N N . ALA A 1 185 ? -1.569 2.771 -7.219 1.00 91.06 185 ALA A N 1
ATOM 1397 C CA . ALA A 1 185 ? -0.856 3.743 -8.052 1.00 91.06 185 ALA A CA 1
ATOM 1398 C C . ALA A 1 185 ? -0.826 3.360 -9.547 1.00 91.06 185 ALA A C 1
ATOM 1400 O O . ALA A 1 185 ? -0.243 4.078 -10.359 1.00 91.06 185 ALA A O 1
ATOM 1401 N N . GLY A 1 186 ? -1.363 2.191 -9.918 1.00 89.50 186 GLY A N 1
ATOM 1402 C CA . GLY A 1 186 ? -1.513 1.760 -11.306 1.00 89.50 186 GLY A CA 1
ATOM 1403 C C . GLY A 1 186 ? -0.209 1.341 -11.984 1.00 89.50 186 GLY A C 1
ATOM 1404 O O . GLY A 1 186 ? -0.213 1.029 -13.172 1.00 89.50 186 GLY A O 1
ATOM 1405 N N . ARG A 1 187 ? 0.913 1.300 -11.255 1.00 89.31 187 ARG A N 1
ATOM 1406 C CA . ARG A 1 187 ? 2.234 0.957 -11.802 1.00 89.31 187 ARG A CA 1
ATOM 1407 C C . ARG A 1 187 ? 2.824 -0.305 -11.198 1.00 89.31 187 ARG A C 1
ATOM 1409 O O . ARG A 1 187 ? 2.460 -0.725 -10.097 1.00 89.31 187 ARG A O 1
ATOM 1416 N N . VAL A 1 188 ? 3.751 -0.905 -11.935 1.00 90.19 188 VAL A N 1
ATOM 1417 C CA . VAL A 1 188 ? 4.512 -2.092 -11.536 1.00 90.19 188 VAL A CA 1
ATOM 1418 C C . VAL A 1 188 ? 5.909 -2.047 -12.157 1.00 90.19 188 VAL A C 1
ATOM 1420 O O . VAL A 1 188 ? 6.094 -1.451 -13.218 1.00 90.19 188 VAL A O 1
ATOM 1423 N N . LYS A 1 189 ? 6.902 -2.644 -11.487 1.00 88.12 189 LYS A N 1
ATOM 1424 C CA . LYS A 1 189 ? 8.212 -2.915 -12.088 1.00 88.12 189 LYS A CA 1
ATOM 1425 C C . LYS A 1 189 ? 8.234 -4.323 -12.669 1.00 88.12 189 LYS A C 1
ATOM 1427 O O . LYS A 1 189 ? 8.001 -5.285 -11.940 1.00 88.12 189 LYS A O 1
ATOM 1432 N N . GLU A 1 190 ? 8.553 -4.434 -13.951 1.00 85.44 190 GLU A N 1
ATOM 1433 C CA . GLU A 1 190 ? 8.659 -5.699 -14.679 1.00 85.44 190 GLU A CA 1
ATOM 1434 C C . GLU A 1 190 ? 10.079 -5.895 -15.201 1.00 85.44 190 GLU A C 1
ATOM 1436 O O . GLU A 1 190 ? 10.717 -4.949 -15.665 1.00 85.44 190 GLU A O 1
ATOM 1441 N N . SER A 1 191 ? 10.579 -7.131 -15.125 1.00 84.81 191 SER A N 1
ATOM 1442 C CA . SER A 1 191 ? 11.830 -7.486 -15.789 1.00 84.81 191 SER A CA 1
ATOM 1443 C C . SER A 1 191 ? 11.536 -7.751 -17.259 1.00 84.81 191 SER A C 1
ATOM 1445 O O . SER A 1 191 ? 10.784 -8.671 -17.577 1.00 84.81 191 SER A O 1
ATOM 1447 N N . ARG A 1 192 ? 12.121 -6.948 -18.146 1.00 85.69 192 ARG A N 1
ATOM 1448 C CA . ARG A 1 192 ? 12.029 -7.136 -19.593 1.00 85.69 192 ARG A CA 1
ATOM 1449 C C . ARG A 1 192 ? 13.389 -7.499 -20.151 1.00 85.69 192 ARG A C 1
ATOM 1451 O O . ARG A 1 192 ? 14.411 -6.973 -19.717 1.00 85.69 192 ARG A O 1
ATOM 1458 N N . TYR A 1 193 ? 13.393 -8.448 -21.078 1.00 85.75 193 TYR A N 1
ATOM 1459 C CA . TYR A 1 193 ? 14.590 -8.803 -21.819 1.00 85.75 193 TYR A CA 1
ATOM 1460 C C . TYR A 1 193 ? 14.677 -7.917 -23.054 1.00 85.75 193 TYR A C 1
ATOM 1462 O O . TYR A 1 193 ? 13.757 -7.903 -23.869 1.00 85.75 193 TYR A O 1
ATOM 1470 N N . ASN A 1 194 ? 15.772 -7.179 -23.172 1.00 83.19 194 ASN A N 1
ATOM 1471 C CA . ASN A 1 194 ? 16.076 -6.410 -24.359 1.00 83.19 194 ASN A CA 1
ATOM 1472 C C . ASN A 1 194 ? 16.936 -7.285 -25.283 1.00 83.19 194 ASN A C 1
ATOM 1474 O O . ASN A 1 194 ? 18.082 -7.605 -24.961 1.00 83.19 194 ASN A O 1
ATOM 1478 N N . SER A 1 195 ? 16.364 -7.708 -26.413 1.00 86.81 195 SER A N 1
ATOM 1479 C CA . SER A 1 195 ? 17.014 -8.614 -27.366 1.00 86.81 195 SER A CA 1
ATOM 1480 C C . SER A 1 195 ? 18.224 -7.985 -28.059 1.00 86.81 195 SER A C 1
ATOM 1482 O O . SER A 1 195 ? 19.189 -8.695 -28.338 1.00 86.81 195 SER A O 1
ATOM 1484 N N . SER A 1 196 ? 18.224 -6.665 -28.276 1.00 88.19 196 SER A N 1
ATOM 1485 C CA . SER A 1 196 ? 19.325 -5.970 -28.953 1.00 88.19 196 SER A CA 1
ATOM 1486 C C . SER A 1 196 ? 20.546 -5.795 -28.050 1.00 88.19 196 SER A C 1
ATOM 1488 O O . SER A 1 196 ? 21.675 -5.982 -28.497 1.00 88.19 196 SER A O 1
ATOM 1490 N N . THR A 1 197 ? 20.342 -5.510 -26.762 1.00 88.06 197 THR A N 1
ATOM 1491 C CA . THR A 1 197 ? 21.442 -5.378 -25.789 1.00 88.06 197 THR A CA 1
ATOM 1492 C C . THR A 1 197 ? 21.776 -6.685 -25.071 1.00 88.06 197 THR A C 1
ATOM 1494 O O . THR A 1 197 ? 22.795 -6.766 -24.389 1.00 88.06 197 THR A O 1
ATOM 1497 N N . ARG A 1 198 ? 20.931 -7.717 -25.218 1.00 88.88 198 ARG A N 1
ATOM 1498 C CA . ARG A 1 198 ? 20.979 -8.999 -24.492 1.00 88.88 198 ARG A CA 1
ATOM 1499 C C . ARG A 1 198 ? 20.955 -8.849 -22.965 1.00 88.88 198 ARG A C 1
ATOM 1501 O O . ARG A 1 198 ? 21.404 -9.742 -22.245 1.00 88.88 198 ARG A O 1
ATOM 1508 N N . ILE A 1 199 ? 20.413 -7.743 -22.458 1.00 88.62 199 ILE A N 1
ATOM 1509 C CA . ILE A 1 199 ? 20.346 -7.426 -21.027 1.00 88.62 199 ILE A CA 1
ATOM 1510 C C . ILE A 1 199 ? 18.899 -7.535 -20.537 1.00 88.62 199 ILE A C 1
ATOM 1512 O O . ILE A 1 199 ? 17.952 -7.170 -21.234 1.00 88.62 199 ILE A O 1
ATOM 1516 N N . ARG A 1 200 ? 18.718 -8.029 -19.305 1.00 85.44 200 ARG A N 1
ATOM 1517 C CA . ARG A 1 200 ? 17.450 -7.888 -18.578 1.00 85.44 200 ARG A CA 1
ATOM 1518 C C . ARG A 1 200 ? 17.445 -6.574 -17.816 1.00 85.44 200 ARG A C 1
ATOM 1520 O O . ARG A 1 200 ? 18.269 -6.368 -16.929 1.00 85.44 200 ARG A O 1
ATOM 1527 N N . GLU A 1 201 ? 16.481 -5.727 -18.125 1.00 83.62 201 GLU A N 1
ATOM 1528 C CA . GLU A 1 201 ? 16.257 -4.458 -17.446 1.00 83.62 201 GLU A CA 1
ATOM 1529 C C . GLU A 1 201 ? 14.984 -4.502 -16.603 1.00 83.62 201 GLU A C 1
ATOM 1531 O O . GLU A 1 201 ? 14.068 -5.288 -16.856 1.00 83.62 201 GLU A O 1
ATOM 1536 N N . LEU A 1 202 ? 14.944 -3.675 -15.560 1.00 81.38 202 LEU A N 1
ATOM 1537 C CA . LEU A 1 202 ? 13.775 -3.519 -14.705 1.00 81.38 202 LEU A CA 1
ATOM 1538 C C . LEU A 1 202 ? 13.084 -2.207 -15.063 1.00 81.38 202 LEU A C 1
ATOM 1540 O O . LEU A 1 202 ? 13.573 -1.131 -14.720 1.00 81.38 202 LEU A O 1
ATOM 1544 N N . VAL A 1 203 ? 11.939 -2.305 -15.728 1.00 84.00 203 VAL A N 1
ATOM 1545 C CA . VAL A 1 203 ? 11.212 -1.150 -16.256 1.00 84.00 203 VAL A CA 1
ATOM 1546 C C . VAL A 1 203 ? 9.926 -0.912 -15.479 1.00 84.00 203 VAL A C 1
ATOM 1548 O O . VAL A 1 203 ? 9.241 -1.855 -15.082 1.00 84.00 203 VAL A O 1
ATOM 1551 N N . THR A 1 204 ? 9.586 0.356 -15.249 1.00 85.31 204 THR A N 1
ATOM 1552 C CA . THR A 1 204 ? 8.299 0.725 -14.649 1.00 85.31 204 THR A CA 1
ATOM 1553 C C . THR A 1 204 ? 7.257 0.871 -15.747 1.00 85.31 204 THR A C 1
ATOM 1555 O O . THR A 1 204 ? 7.443 1.642 -16.686 1.00 85.31 204 THR A O 1
ATOM 1558 N N . VAL A 1 205 ? 6.149 0.149 -15.618 1.00 86.81 205 VAL A N 1
ATOM 1559 C CA . VAL A 1 205 ? 5.072 0.102 -16.611 1.00 86.81 205 VAL A CA 1
ATOM 1560 C C . VAL A 1 205 ? 3.708 0.190 -15.934 1.00 86.81 205 VAL A C 1
ATOM 1562 O O . VAL A 1 205 ? 3.596 0.100 -14.706 1.00 86.81 205 VAL A O 1
ATOM 1565 N N . TRP A 1 206 ? 2.664 0.392 -16.734 1.00 88.81 206 TRP A N 1
ATOM 1566 C CA . TRP A 1 206 ? 1.287 0.307 -16.257 1.00 88.81 206 TRP A CA 1
ATOM 1567 C C . TRP A 1 206 ? 0.941 -1.131 -15.879 1.00 88.81 206 TRP A C 1
ATOM 1569 O O . TRP A 1 206 ? 1.313 -2.074 -16.573 1.00 88.81 206 TRP A O 1
ATOM 1579 N N . THR A 1 207 ? 0.222 -1.287 -14.772 1.00 90.06 207 THR A N 1
ATOM 1580 C CA . THR A 1 207 ? -0.292 -2.586 -14.340 1.00 90.06 207 THR A CA 1
ATOM 1581 C C . THR A 1 207 ? -1.357 -3.092 -15.316 1.00 90.06 207 THR A C 1
ATOM 1583 O O . THR A 1 207 ? -2.117 -2.306 -15.887 1.00 90.06 207 THR A O 1
ATOM 1586 N N . SER A 1 208 ? -1.450 -4.411 -15.493 1.00 89.88 208 SER A N 1
ATOM 1587 C CA . SER A 1 208 ? -2.501 -5.007 -16.322 1.00 89.88 208 SER A CA 1
ATOM 1588 C C . SER A 1 208 ? -3.891 -4.773 -15.709 1.00 89.88 208 SER A C 1
ATOM 1590 O O . SER A 1 208 ? -4.033 -4.628 -14.491 1.00 89.88 208 SER A O 1
ATOM 1592 N N . ARG A 1 209 ? -4.948 -4.802 -16.533 1.00 89.06 209 ARG A N 1
ATOM 1593 C CA . ARG A 1 209 ? -6.336 -4.719 -16.039 1.00 89.06 209 ARG A CA 1
ATOM 1594 C C . ARG A 1 209 ? -6.646 -5.838 -15.039 1.00 89.06 209 ARG A C 1
ATOM 1596 O O . ARG A 1 209 ? -7.226 -5.571 -13.991 1.00 89.06 209 ARG A O 1
ATOM 1603 N N . ALA A 1 210 ? -6.202 -7.060 -15.337 1.00 89.75 210 ALA A N 1
ATOM 1604 C CA . ALA A 1 210 ? -6.381 -8.216 -14.464 1.00 89.75 210 ALA A CA 1
ATOM 1605 C C . ALA A 1 210 ? -5.687 -8.019 -13.105 1.00 89.75 210 ALA A C 1
ATOM 1607 O O . ALA A 1 210 ? -6.308 -8.217 -12.062 1.00 89.75 210 ALA A O 1
ATOM 1608 N N . SER A 1 211 ? -4.437 -7.551 -13.108 1.00 90.19 211 SER A N 1
ATOM 1609 C CA . SER A 1 211 ? -3.689 -7.210 -11.892 1.00 90.19 211 SER A CA 1
ATOM 1610 C C . SER A 1 211 ? -4.386 -6.114 -11.090 1.00 90.19 211 SER A C 1
ATOM 1612 O O . SER A 1 211 ? -4.558 -6.239 -9.879 1.00 90.19 211 SER A O 1
ATOM 1614 N N . ALA A 1 212 ? -4.863 -5.060 -11.754 1.00 90.25 212 ALA A N 1
ATOM 1615 C CA . ALA A 1 212 ? -5.597 -3.979 -11.104 1.00 90.25 212 ALA A CA 1
ATOM 1616 C C . ALA A 1 212 ? -6.891 -4.482 -10.432 1.00 90.25 212 ALA A C 1
ATOM 1618 O O . ALA A 1 212 ? -7.245 -4.046 -9.333 1.00 90.25 212 ALA A O 1
ATOM 1619 N N . ASP A 1 213 ? -7.601 -5.421 -11.062 1.00 90.31 213 ASP A N 1
ATOM 1620 C CA . ASP A 1 213 ? -8.792 -6.049 -10.489 1.00 90.31 213 ASP A CA 1
ATOM 1621 C C . ASP A 1 213 ? -8.468 -6.956 -9.294 1.00 90.31 213 ASP A C 1
ATOM 1623 O O . ASP A 1 213 ? -9.194 -6.930 -8.295 1.00 90.31 213 ASP A O 1
ATOM 1627 N N . GLN A 1 214 ? -7.348 -7.682 -9.331 1.00 91.50 214 GLN A N 1
ATOM 1628 C CA . GLN A 1 214 ? -6.860 -8.446 -8.177 1.00 91.50 214 GLN A CA 1
ATOM 1629 C C . GLN A 1 214 ? -6.488 -7.529 -7.004 1.00 91.50 214 GLN A C 1
ATOM 1631 O O . GLN A 1 214 ? -6.853 -7.815 -5.859 1.00 91.50 214 GLN A O 1
ATOM 1636 N N . ARG A 1 215 ? -5.825 -6.396 -7.279 1.00 93.06 215 ARG A N 1
ATOM 1637 C CA . ARG A 1 215 ? -5.493 -5.362 -6.283 1.00 93.06 215 ARG A CA 1
ATOM 1638 C C . ARG A 1 215 ? -6.747 -4.777 -5.644 1.00 93.06 215 ARG A C 1
ATOM 1640 O O . ARG A 1 215 ? -6.852 -4.756 -4.419 1.00 93.06 215 ARG A O 1
ATOM 1647 N N . ARG A 1 216 ? -7.743 -4.399 -6.453 1.00 91.06 216 ARG A N 1
ATOM 1648 C CA . ARG A 1 216 ? -9.064 -3.943 -5.984 1.00 91.06 216 ARG A CA 1
ATOM 1649 C C . ARG A 1 216 ? -9.737 -4.983 -5.085 1.00 91.06 216 ARG A C 1
ATOM 1651 O O . ARG A 1 216 ? -10.281 -4.631 -4.042 1.00 91.06 216 ARG A O 1
ATOM 1658 N N . GLY A 1 217 ? -9.660 -6.261 -5.456 1.00 89.75 217 GLY A N 1
ATOM 1659 C CA . GLY A 1 217 ? -10.199 -7.384 -4.683 1.00 89.75 217 GLY A CA 1
ATOM 1660 C C . GLY A 1 217 ? -9.523 -7.620 -3.326 1.00 89.75 217 GLY A C 1
ATOM 1661 O O . GLY A 1 217 ? -9.987 -8.457 -2.550 1.00 89.75 217 GLY A O 1
ATOM 1662 N N . ARG A 1 218 ? -8.438 -6.897 -3.006 1.00 90.44 218 ARG A N 1
ATOM 1663 C CA . ARG A 1 218 ? -7.827 -6.928 -1.669 1.00 90.44 218 ARG A CA 1
ATOM 1664 C C . ARG A 1 218 ? -8.626 -6.146 -0.636 1.00 90.44 218 ARG A C 1
ATOM 1666 O O . ARG A 1 218 ? -8.545 -6.486 0.541 1.00 90.44 218 ARG A O 1
ATOM 1673 N N . ALA A 1 219 ? -9.430 -5.176 -1.065 1.00 86.31 219 ALA A N 1
ATOM 1674 C CA . ALA A 1 219 ? -10.440 -4.571 -0.212 1.00 86.31 219 ALA A CA 1
ATOM 1675 C C . ALA A 1 219 ? -11.685 -5.464 -0.130 1.00 86.31 219 ALA A C 1
ATOM 1677 O O . ALA A 1 219 ? -12.031 -6.188 -1.061 1.00 86.31 219 ALA A O 1
ATOM 1678 N N . GLY A 1 220 ? -12.401 -5.367 0.985 1.00 75.12 220 GLY A N 1
ATOM 1679 C CA . GLY A 1 220 ? -13.772 -5.863 1.083 1.00 75.12 220 GLY A CA 1
ATOM 1680 C C . GLY A 1 220 ? -13.930 -7.373 1.278 1.00 75.12 220 GLY A C 1
ATOM 1681 O O . GLY A 1 220 ? -15.001 -7.919 1.028 1.00 75.12 220 GLY A O 1
ATOM 1682 N N . ARG A 1 221 ? -12.884 -8.058 1.757 1.00 75.94 221 ARG A N 1
ATOM 1683 C CA . ARG A 1 221 ? -12.972 -9.478 2.155 1.00 75.94 221 ARG A CA 1
ATOM 1684 C C . ARG A 1 221 ? -13.721 -9.673 3.478 1.00 75.94 221 ARG A C 1
ATOM 1686 O O . ARG A 1 221 ? -14.264 -10.743 3.716 1.00 75.94 221 ARG A O 1
ATOM 1693 N N . THR A 1 222 ? -13.738 -8.652 4.334 1.00 67.75 222 THR A N 1
ATOM 1694 C CA . THR A 1 222 ? -14.315 -8.694 5.690 1.00 67.75 222 THR A CA 1
ATOM 1695 C C . THR A 1 222 ? -15.401 -7.635 5.917 1.00 67.75 222 THR A C 1
ATOM 1697 O O . THR A 1 222 ? -15.775 -7.382 7.059 1.00 67.75 222 THR A O 1
ATOM 1700 N N . GLY A 1 223 ? -15.896 -6.987 4.856 1.00 73.38 223 GLY A N 1
ATOM 1701 C CA . GLY A 1 223 ? -16.907 -5.928 4.936 1.00 73.38 223 GLY A CA 1
ATOM 1702 C C . GLY A 1 223 ? -16.941 -5.045 3.684 1.00 73.38 223 GLY A C 1
ATOM 1703 O O . GLY A 1 223 ? -16.347 -5.405 2.669 1.00 73.38 223 GLY A O 1
ATOM 1704 N N . PRO A 1 224 ? -17.609 -3.880 3.725 1.00 78.75 224 PRO A N 1
ATOM 1705 C CA . PRO A 1 224 ? -17.514 -2.882 2.664 1.00 78.75 224 PRO A CA 1
ATOM 1706 C C . PRO A 1 224 ? -16.056 -2.463 2.438 1.00 78.75 224 PRO A C 1
ATOM 1708 O O . PRO A 1 224 ? -15.286 -2.317 3.388 1.00 78.75 224 PRO A O 1
ATOM 1711 N N . GLY A 1 225 ? -15.674 -2.275 1.177 1.00 86.62 225 GLY A N 1
ATOM 1712 C CA . GLY A 1 225 ? -14.323 -1.867 0.810 1.00 86.62 225 GLY A CA 1
ATOM 1713 C C . GLY A 1 225 ? -14.322 -0.865 -0.335 1.00 86.62 225 GLY A C 1
ATOM 1714 O O . GLY A 1 225 ? -15.192 -0.935 -1.209 1.00 86.62 225 GLY A O 1
ATOM 1715 N N . VAL A 1 226 ? -13.336 0.029 -0.331 1.00 89.81 226 VAL A N 1
ATOM 1716 C CA . VAL A 1 226 ? -13.137 1.085 -1.331 1.00 89.81 226 VAL A CA 1
ATOM 1717 C C . VAL A 1 226 ? -11.757 0.926 -1.962 1.00 89.81 226 VAL A C 1
ATOM 1719 O O . VAL A 1 226 ? -10.776 0.661 -1.269 1.00 89.81 226 VAL A O 1
ATOM 1722 N N . CYS A 1 227 ? -11.681 1.080 -3.277 1.00 91.25 227 CYS A N 1
ATOM 1723 C CA . CYS A 1 227 ? -10.438 1.117 -4.032 1.00 91.25 227 CYS A CA 1
ATOM 1724 C C . CYS A 1 227 ? -10.304 2.482 -4.704 1.00 91.25 227 CYS A C 1
ATOM 1726 O O . CYS A 1 227 ? -11.160 2.850 -5.499 1.00 91.25 227 CYS A O 1
ATOM 1728 N N . TYR A 1 228 ? -9.229 3.199 -4.409 1.00 89.06 228 TYR A N 1
ATOM 1729 C CA . TYR A 1 228 ? -8.845 4.440 -5.071 1.00 89.06 228 TYR A CA 1
ATOM 1730 C C . TYR A 1 228 ? -7.810 4.123 -6.148 1.00 89.06 228 TYR A C 1
ATOM 1732 O O . TYR A 1 228 ? -6.840 3.412 -5.859 1.00 89.06 228 TYR A O 1
ATOM 1740 N N . ARG A 1 229 ? -8.032 4.603 -7.372 1.00 83.94 229 ARG A N 1
ATOM 1741 C CA . ARG A 1 229 ? -7.156 4.361 -8.522 1.00 83.94 229 ARG A CA 1
ATOM 1742 C C . ARG A 1 229 ? -6.907 5.638 -9.316 1.00 83.94 229 ARG A C 1
ATOM 1744 O O . ARG A 1 229 ? -7.888 6.366 -9.585 1.00 83.94 229 ARG A O 1
#

Organism: NCBI:txid265563

pLDDT: mean 72.79, std 21.89, range [29.69, 96.75]

Secondary structure (DSSP, 8-state):
-EEE-HHHHHHHHT----TT--------------------------------------PPPTTTTPPP-HHHHHHHHHHHHHHHHHHHHTS---TTS---PPPEEEEE-SSHHHHHHHHHHHHHS-HHHH-TTTEE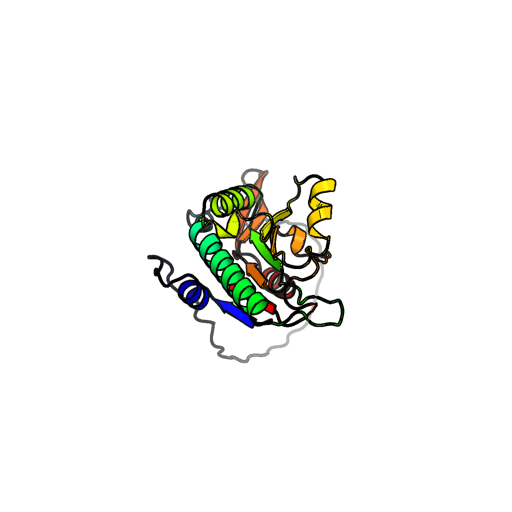EEEESTTS-HHHHHHHHSPPPTT-EEEEEE-GGGTSS---TTEEEEEE-SEEEEEEEETTTTEEEEEEEEPPHHHHHHHHTTS-SSS--EEE-